Protein AF-A0A951GRG5-F1 (afdb_monomer_lite)

pLDDT: mean 78.28, std 18.38, range [31.78, 98.19]

Structure (mmCIF, N/CA/C/O backbone):
data_AF-A0A951GRG5-F1
#
_entry.id   AF-A0A951GRG5-F1
#
loop_
_atom_site.group_PDB
_atom_site.id
_atom_site.type_symbol
_atom_site.label_atom_id
_atom_site.label_alt_id
_atom_site.label_comp_id
_atom_site.label_asym_id
_atom_site.label_entity_id
_atom_site.label_seq_id
_atom_site.pdbx_PDB_ins_code
_atom_site.Cartn_x
_atom_site.Cartn_y
_atom_site.Cartn_z
_atom_site.occupancy
_atom_site.B_iso_or_equiv
_atom_site.auth_seq_id
_atom_site.auth_comp_id
_atom_site.auth_asym_id
_atom_site.auth_atom_id
_atom_site.pdbx_PDB_model_num
ATOM 1 N N . MET A 1 1 ? 8.066 69.432 -9.994 1.00 46.97 1 MET A N 1
ATOM 2 C CA . MET A 1 1 ? 8.602 68.067 -9.860 1.00 46.97 1 MET A CA 1
ATOM 3 C C . MET A 1 1 ? 7.530 67.224 -9.198 1.00 46.97 1 MET A C 1
ATOM 5 O O . MET A 1 1 ? 7.263 67.476 -8.031 1.00 46.97 1 MET A O 1
ATOM 9 N N . PRO A 1 2 ? 6.828 66.354 -9.936 1.00 40.03 2 PRO A N 1
ATOM 10 C CA . PRO A 1 2 ? 6.007 65.314 -9.337 1.00 40.03 2 PRO A CA 1
ATOM 11 C C . PRO A 1 2 ? 6.845 64.036 -9.187 1.00 40.03 2 PRO A C 1
ATOM 13 O O . PRO A 1 2 ? 7.502 63.620 -10.139 1.00 40.03 2 PRO A O 1
ATOM 16 N N . ASP A 1 3 ? 6.849 63.466 -7.983 1.00 41.22 3 ASP A N 1
ATOM 17 C CA . ASP A 1 3 ? 7.453 62.165 -7.691 1.00 41.22 3 ASP A CA 1
ATOM 18 C C . ASP A 1 3 ? 6.657 61.061 -8.391 1.00 41.22 3 ASP A C 1
ATOM 20 O O . ASP A 1 3 ? 5.493 60.806 -8.078 1.00 41.22 3 ASP A O 1
ATOM 24 N N . ASP A 1 4 ? 7.310 60.422 -9.354 1.00 45.25 4 ASP A N 1
ATOM 25 C CA . ASP A 1 4 ? 6.833 59.254 -10.076 1.00 45.25 4 ASP A CA 1
ATOM 26 C C . ASP A 1 4 ? 7.337 58.014 -9.321 1.00 45.25 4 ASP A C 1
ATOM 28 O O . ASP A 1 4 ? 8.497 57.621 -9.425 1.00 45.25 4 ASP A O 1
ATOM 32 N N . SER A 1 5 ? 6.496 57.445 -8.458 1.00 46.09 5 SER A N 1
ATOM 33 C CA . SER A 1 5 ? 6.792 56.204 -7.730 1.00 46.09 5 SER A CA 1
ATOM 34 C C . SER A 1 5 ? 5.758 55.148 -8.095 1.00 46.09 5 SER A C 1
ATOM 36 O O . SER A 1 5 ? 4.801 54.895 -7.365 1.00 46.09 5 SER A O 1
ATOM 38 N N . SER A 1 6 ? 5.960 54.528 -9.257 1.00 40.94 6 SER A N 1
ATOM 39 C CA . SER A 1 6 ? 5.315 53.258 -9.590 1.00 40.94 6 SER A CA 1
ATOM 40 C C . SER A 1 6 ? 5.901 52.145 -8.708 1.00 40.94 6 SER A C 1
ATOM 42 O O . SER A 1 6 ? 7.127 52.011 -8.649 1.00 40.94 6 SER A O 1
ATOM 44 N N . PRO A 1 7 ? 5.085 51.319 -8.028 1.00 39.34 7 PRO A N 1
ATOM 45 C CA . PRO A 1 7 ? 5.595 50.159 -7.313 1.00 39.34 7 PRO A CA 1
ATOM 46 C C . PRO A 1 7 ? 6.136 49.143 -8.324 1.00 39.34 7 PRO A C 1
ATOM 48 O O . PRO A 1 7 ? 5.401 48.623 -9.165 1.00 39.34 7 PRO A O 1
ATOM 51 N N . ALA A 1 8 ? 7.438 48.865 -8.242 1.00 40.28 8 ALA A N 1
ATOM 52 C CA . ALA A 1 8 ? 8.079 47.801 -8.997 1.00 40.28 8 ALA A CA 1
ATOM 53 C C . ALA A 1 8 ? 7.379 46.471 -8.682 1.00 40.28 8 ALA A C 1
ATOM 55 O O . ALA A 1 8 ? 7.403 45.987 -7.551 1.00 40.28 8 ALA A O 1
ATOM 56 N N . THR A 1 9 ? 6.734 45.885 -9.687 1.00 33.53 9 THR A N 1
ATOM 57 C CA . THR A 1 9 ? 6.241 44.510 -9.612 1.00 33.53 9 THR A CA 1
ATOM 58 C C . THR A 1 9 ? 7.468 43.594 -9.558 1.00 33.53 9 THR A C 1
ATOM 60 O O . THR A 1 9 ? 8.284 43.665 -10.480 1.00 33.53 9 THR A O 1
ATOM 63 N N . PRO A 1 10 ? 7.664 42.755 -8.522 1.00 36.44 10 PRO A N 1
ATOM 64 C CA . PRO A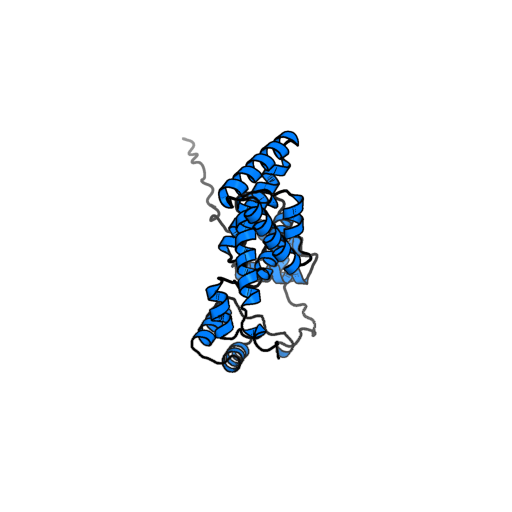 1 10 ? 8.734 41.768 -8.551 1.00 36.44 10 PRO A CA 1
ATOM 65 C C . PRO A 1 10 ? 8.447 40.774 -9.684 1.00 36.44 10 PRO A C 1
ATOM 67 O O . PRO A 1 10 ? 7.560 39.926 -9.594 1.00 36.44 10 PRO A O 1
ATOM 70 N N . SER A 1 11 ? 9.182 40.933 -10.785 1.00 38.44 11 SER A N 1
ATOM 71 C CA . SER A 1 11 ? 9.227 39.985 -11.892 1.00 38.44 11 SER A CA 1
ATOM 72 C C . SER A 1 11 ? 10.008 38.762 -11.428 1.00 38.44 11 SER A C 1
ATOM 74 O O . SER A 1 11 ? 11.214 38.827 -11.202 1.00 38.44 11 SER A O 1
ATOM 76 N N . GLY A 1 12 ? 9.287 37.668 -11.215 1.00 35.56 12 GLY A N 1
ATOM 77 C CA . GLY A 1 12 ? 9.847 36.407 -10.747 1.00 35.56 12 GLY A CA 1
ATOM 78 C C . GLY A 1 12 ? 8.789 35.518 -10.112 1.00 35.56 12 GLY A C 1
ATOM 79 O O . GLY A 1 12 ? 9.014 34.967 -9.040 1.00 35.56 12 GLY A O 1
ATOM 80 N N . ALA A 1 13 ? 7.611 35.412 -10.734 1.00 31.78 13 ALA A N 1
ATOM 81 C CA . ALA A 1 13 ? 6.653 34.385 -10.360 1.00 31.78 13 ALA A CA 1
ATOM 82 C C . ALA A 1 13 ? 7.309 33.023 -10.624 1.00 31.78 13 ALA A C 1
ATOM 84 O O . ALA A 1 13 ? 7.450 32.602 -11.773 1.00 31.78 13 ALA A O 1
ATOM 85 N N . ALA A 1 14 ? 7.758 32.363 -9.555 1.00 36.41 14 ALA A N 1
ATOM 86 C CA . ALA A 1 14 ? 8.116 30.958 -9.597 1.00 36.41 14 ALA A CA 1
ATOM 87 C C . ALA A 1 14 ? 6.934 30.204 -10.213 1.00 36.41 14 ALA A C 1
ATOM 89 O O . ALA A 1 14 ? 5.798 30.333 -9.751 1.00 36.41 14 ALA A O 1
ATOM 90 N N . SER A 1 15 ? 7.188 29.456 -11.286 1.00 36.47 15 SER A N 1
ATOM 91 C CA . SER A 1 15 ? 6.186 28.526 -11.795 1.00 36.47 15 SER A CA 1
ATOM 92 C C . SER A 1 15 ? 5.810 27.576 -10.652 1.00 36.47 15 SER A C 1
ATOM 94 O O . SER A 1 15 ? 6.717 27.036 -10.009 1.00 36.47 15 SER A O 1
ATOM 96 N N . PRO A 1 16 ? 4.514 27.385 -10.355 1.00 32.84 16 PRO A N 1
ATOM 97 C CA . PRO A 1 16 ? 4.103 26.470 -9.305 1.00 32.84 16 PRO A CA 1
ATOM 98 C C . PRO A 1 16 ? 4.599 25.069 -9.677 1.00 32.84 16 PRO A C 1
ATOM 100 O O . PRO A 1 16 ? 4.182 24.516 -10.690 1.00 32.84 16 PRO A O 1
ATOM 103 N N . GLY A 1 17 ? 5.539 24.535 -8.892 1.00 46.16 17 GLY A N 1
ATOM 104 C CA . GLY A 1 17 ? 6.019 23.157 -9.028 1.00 46.16 17 GLY A CA 1
ATOM 105 C C . GLY A 1 17 ? 7.501 22.951 -9.356 1.00 46.16 17 GLY A C 1
ATOM 106 O O . GLY A 1 17 ? 7.917 21.799 -9.403 1.00 46.16 17 GLY A O 1
ATOM 107 N N . ARG A 1 18 ? 8.325 23.994 -9.542 1.00 41.91 18 ARG A N 1
ATOM 108 C CA . ARG A 1 18 ? 9.791 23.819 -9.642 1.00 41.91 18 ARG A CA 1
ATOM 109 C C . ARG A 1 18 ? 10.496 24.251 -8.358 1.00 41.91 18 ARG A C 1
ATOM 111 O O . ARG A 1 18 ? 10.343 25.389 -7.919 1.00 41.91 18 ARG A O 1
ATOM 118 N N . LEU A 1 19 ? 11.282 23.343 -7.772 1.00 49.28 19 LEU A N 1
ATOM 119 C CA . LEU A 1 19 ? 12.223 23.667 -6.695 1.00 49.28 19 LEU A CA 1
ATOM 120 C C . LEU A 1 19 ? 13.176 24.777 -7.169 1.00 49.28 19 LEU A C 1
ATOM 122 O O . LEU A 1 19 ? 13.714 24.704 -8.271 1.00 49.28 19 LEU A O 1
ATOM 126 N N . GLY A 1 20 ? 13.381 25.808 -6.348 1.00 64.06 20 GLY A N 1
ATOM 127 C CA . GLY A 1 20 ? 14.365 26.852 -6.646 1.00 64.06 20 GLY A CA 1
ATOM 128 C C . GLY A 1 20 ? 15.799 26.351 -6.450 1.00 64.06 20 GLY A C 1
ATOM 129 O O . GLY A 1 20 ? 16.034 25.461 -5.631 1.00 64.06 20 GLY A O 1
ATOM 130 N N . ASP A 1 21 ? 16.769 26.968 -7.127 1.00 57.31 21 ASP A N 1
ATOM 131 C CA . ASP A 1 21 ? 18.188 26.563 -7.105 1.00 57.31 21 ASP A CA 1
ATOM 132 C C . ASP A 1 21 ? 18.774 26.463 -5.683 1.00 57.31 21 ASP A C 1
ATOM 134 O O . ASP A 1 21 ? 19.537 25.550 -5.375 1.00 57.31 21 ASP A O 1
ATOM 138 N N . ALA A 1 22 ? 18.354 27.344 -4.767 1.00 57.81 22 ALA A N 1
ATOM 139 C CA . ALA A 1 22 ? 18.758 27.296 -3.358 1.00 57.81 22 ALA A CA 1
ATOM 140 C C . ALA A 1 22 ? 18.223 26.056 -2.613 1.00 57.81 22 ALA A C 1
ATOM 142 O O . ALA A 1 22 ? 18.842 25.580 -1.663 1.00 57.81 22 ALA A O 1
ATOM 143 N N . THR A 1 23 ? 17.075 25.524 -3.040 1.00 58.59 23 THR A N 1
ATOM 144 C CA . THR A 1 23 ? 16.482 24.298 -2.482 1.00 58.59 23 THR A CA 1
ATOM 145 C C . THR A 1 23 ? 17.186 23.064 -3.037 1.00 58.59 23 THR A C 1
ATOM 147 O O . THR A 1 23 ? 17.507 22.161 -2.270 1.00 58.59 23 THR A O 1
ATOM 150 N N . VAL A 1 24 ? 17.515 23.066 -4.334 1.00 53.62 24 VAL A N 1
ATOM 151 C CA . VAL A 1 24 ? 18.336 22.026 -4.979 1.00 53.62 24 VAL A CA 1
ATOM 152 C C . VAL A 1 24 ? 19.729 21.950 -4.339 1.00 53.62 24 VAL A C 1
ATOM 154 O O . VAL A 1 24 ? 20.177 20.864 -3.980 1.00 53.62 24 VAL A O 1
ATOM 157 N N . ALA A 1 25 ? 20.384 23.092 -4.105 1.00 60.03 25 ALA A N 1
ATOM 158 C CA . ALA A 1 25 ? 21.678 23.156 -3.419 1.00 60.03 25 ALA A CA 1
ATOM 159 C C . ALA A 1 25 ? 21.615 22.543 -2.012 1.00 60.03 25 ALA A C 1
ATOM 161 O O . ALA A 1 25 ? 22.409 21.675 -1.657 1.00 60.03 25 ALA A O 1
ATOM 162 N N . ARG A 1 26 ? 20.603 22.929 -1.227 1.00 60.53 26 ARG A N 1
ATOM 163 C CA . ARG A 1 26 ? 20.417 22.420 0.137 1.00 60.53 26 ARG A CA 1
ATOM 164 C C . ARG A 1 26 ? 20.133 20.914 0.167 1.00 60.53 26 ARG A C 1
ATOM 166 O O . ARG A 1 26 ? 20.598 20.219 1.065 1.00 60.53 26 ARG A O 1
ATOM 173 N N . PHE A 1 27 ? 19.399 20.410 -0.824 1.00 59.34 27 PHE A N 1
ATOM 174 C CA . PHE A 1 27 ? 19.107 18.985 -0.984 1.00 59.34 27 PHE A CA 1
ATOM 175 C C . PHE A 1 27 ? 20.372 18.162 -1.276 1.00 59.34 27 PHE A C 1
ATOM 177 O O . PHE A 1 27 ? 20.579 17.089 -0.705 1.00 59.34 27 PHE A O 1
ATOM 184 N N . LEU A 1 28 ? 21.264 18.696 -2.110 1.00 65.38 28 LEU A N 1
ATOM 185 C CA . LEU A 1 28 ? 22.553 18.076 -2.409 1.00 65.38 28 LEU A CA 1
ATOM 186 C C . LEU A 1 28 ? 23.519 18.148 -1.216 1.00 65.38 28 LEU A C 1
ATOM 188 O O . LEU A 1 28 ? 24.197 17.167 -0.922 1.00 65.38 28 LEU A O 1
ATOM 192 N N . ASP A 1 29 ? 23.562 19.258 -0.476 1.00 68.62 29 ASP A N 1
ATOM 193 C CA . ASP A 1 29 ? 24.404 19.366 0.725 1.00 68.62 29 ASP A CA 1
ATOM 194 C C . ASP A 1 29 ? 24.007 18.356 1.816 1.00 68.62 29 ASP A C 1
ATOM 196 O O . ASP A 1 29 ? 24.882 17.745 2.434 1.00 68.62 29 ASP A O 1
ATOM 200 N N . ASN A 1 30 ? 22.708 18.099 2.001 1.00 59.69 30 ASN A N 1
ATOM 201 C CA . ASN A 1 30 ? 22.212 17.140 2.995 1.00 59.69 30 ASN A CA 1
ATOM 202 C C . ASN A 1 30 ? 22.524 15.673 2.647 1.00 59.69 30 ASN A C 1
ATOM 204 O O . ASN A 1 30 ? 22.649 14.840 3.544 1.00 59.69 30 ASN A O 1
ATOM 208 N N . THR A 1 31 ? 22.672 15.342 1.362 1.00 59.25 31 THR A N 1
ATOM 209 C CA . THR A 1 31 ? 22.984 13.975 0.898 1.00 59.25 31 THR A CA 1
ATOM 210 C C . THR A 1 31 ? 24.486 13.722 0.751 1.00 59.25 31 THR A C 1
ATOM 212 O O . THR A 1 31 ? 24.914 12.580 0.584 1.00 59.25 31 THR A O 1
ATOM 215 N N . ARG A 1 32 ? 25.312 14.767 0.884 1.00 63.19 32 ARG A N 1
ATOM 216 C CA . ARG A 1 32 ? 26.766 14.750 0.655 1.00 63.19 32 ARG A CA 1
ATOM 217 C C . ARG A 1 32 ? 27.549 13.800 1.567 1.00 63.19 32 ARG A C 1
ATOM 219 O O . ARG A 1 32 ? 28.639 13.368 1.200 1.00 63.19 32 ARG A O 1
ATOM 226 N N . SER A 1 33 ? 27.010 13.465 2.740 1.00 57.00 33 SER A N 1
ATOM 227 C CA . SER A 1 33 ? 27.615 12.518 3.689 1.00 57.00 33 SER A CA 1
ATOM 228 C C . SER A 1 33 ? 27.563 11.058 3.216 1.00 57.00 33 SER A C 1
ATOM 230 O O . SER A 1 33 ? 28.322 10.236 3.729 1.00 57.00 33 SER A O 1
ATOM 232 N N . ASN A 1 34 ? 26.728 10.736 2.218 1.00 61.09 34 ASN A N 1
ATOM 233 C CA . ASN A 1 34 ? 26.648 9.418 1.589 1.00 61.09 34 ASN A CA 1
ATOM 234 C C . ASN A 1 34 ? 26.919 9.522 0.071 1.00 61.09 34 ASN A C 1
ATOM 236 O O . ASN A 1 34 ? 26.024 9.887 -0.693 1.00 61.09 34 ASN A O 1
ATOM 240 N N . PRO A 1 35 ? 28.129 9.163 -0.398 1.00 52.94 35 PRO A N 1
ATOM 241 C CA . PRO A 1 35 ? 28.536 9.358 -1.792 1.00 52.94 35 PRO A CA 1
ATOM 242 C C . PRO A 1 35 ? 27.696 8.603 -2.833 1.00 52.94 35 PRO A C 1
ATOM 244 O O . PRO A 1 35 ? 27.582 9.073 -3.966 1.00 52.94 35 PRO A O 1
ATOM 247 N N . ALA A 1 36 ? 27.126 7.446 -2.475 1.00 51.03 36 ALA A N 1
ATOM 248 C CA . ALA A 1 36 ? 26.280 6.664 -3.378 1.00 51.03 36 ALA A CA 1
ATOM 249 C C . ALA A 1 36 ? 24.923 7.355 -3.578 1.00 51.03 36 ALA A C 1
ATOM 251 O O . ALA A 1 36 ? 24.538 7.644 -4.710 1.00 51.03 36 ALA A O 1
ATOM 252 N N . SER A 1 37 ? 24.269 7.728 -2.474 1.00 58.28 37 SER A N 1
ATOM 253 C CA . SER A 1 37 ? 22.990 8.445 -2.491 1.00 58.28 37 SER A CA 1
ATOM 254 C C . SER A 1 37 ? 23.115 9.846 -3.092 1.00 58.28 37 SER A C 1
ATOM 256 O O . SER A 1 37 ? 22.246 10.262 -3.846 1.00 58.28 37 SER A O 1
ATOM 258 N N . TYR A 1 38 ? 24.215 10.558 -2.832 1.00 64.75 38 TYR A N 1
ATOM 259 C CA . TYR A 1 38 ? 24.470 11.888 -3.395 1.00 64.75 38 TYR A CA 1
ATOM 260 C C . TYR A 1 38 ? 24.500 11.886 -4.932 1.00 64.75 38 TYR A C 1
ATOM 262 O O . TYR A 1 38 ? 23.913 12.757 -5.573 1.00 64.75 38 TYR A O 1
ATOM 270 N N . ARG A 1 39 ? 25.173 10.899 -5.539 1.00 64.12 39 ARG A N 1
ATOM 271 C CA . ARG A 1 39 ? 25.294 10.800 -7.004 1.00 64.12 39 ARG A CA 1
ATOM 272 C C . ARG A 1 39 ? 23.976 10.432 -7.670 1.00 64.12 39 ARG A C 1
ATOM 274 O O . ARG A 1 39 ? 23.645 11.007 -8.701 1.00 64.12 39 ARG A O 1
ATOM 281 N N . GLU A 1 40 ? 23.242 9.498 -7.080 1.00 60.28 40 GLU A N 1
ATOM 282 C CA . GLU A 1 40 ? 21.938 9.065 -7.581 1.00 60.28 40 GLU A CA 1
ATOM 283 C C . GLU A 1 40 ? 20.913 10.203 -7.511 1.00 60.28 40 GLU A C 1
ATOM 285 O O . GLU A 1 40 ? 20.248 10.516 -8.497 1.00 60.28 40 GLU A O 1
ATOM 290 N N . VAL A 1 41 ? 20.883 10.915 -6.385 1.00 58.69 41 VAL A N 1
ATOM 291 C CA . VAL A 1 41 ? 20.022 12.081 -6.178 1.00 58.69 41 VAL A CA 1
ATOM 292 C C . VAL A 1 41 ? 20.352 13.219 -7.149 1.00 58.69 41 VAL A C 1
ATOM 294 O O . VAL A 1 41 ? 19.448 13.807 -7.743 1.00 58.69 41 VAL A O 1
ATOM 297 N N . ALA A 1 42 ? 21.635 13.518 -7.360 1.00 67.88 42 ALA A N 1
ATOM 298 C CA . ALA A 1 42 ? 22.041 14.538 -8.322 1.00 67.88 42 ALA A CA 1
ATOM 299 C C . ALA A 1 42 ? 21.687 14.165 -9.771 1.00 67.88 42 ALA A C 1
ATOM 301 O O . ALA A 1 42 ? 21.301 15.038 -10.548 1.00 67.88 42 ALA A O 1
ATOM 302 N N . ALA A 1 43 ? 21.794 12.881 -10.131 1.00 63.62 43 ALA A N 1
ATOM 303 C CA . ALA A 1 43 ? 21.432 12.391 -11.457 1.00 63.62 43 ALA A CA 1
ATOM 304 C C . ALA A 1 43 ? 19.921 12.487 -11.713 1.00 63.62 43 ALA A C 1
ATOM 306 O O . ALA A 1 43 ? 19.519 12.915 -12.794 1.00 63.62 43 ALA A O 1
ATOM 307 N N . LEU A 1 44 ? 19.094 12.158 -10.715 1.00 57.41 44 LEU A N 1
ATOM 308 C CA . LEU A 1 44 ? 17.637 12.296 -10.794 1.00 57.41 44 LEU A CA 1
ATOM 309 C C . LEU A 1 44 ? 17.213 13.765 -10.942 1.00 57.41 44 LEU A C 1
ATOM 311 O O . LEU A 1 44 ? 16.447 14.096 -11.842 1.00 57.41 44 LEU A O 1
ATOM 315 N N . LEU A 1 45 ? 17.786 14.669 -10.140 1.00 62.56 45 LEU A N 1
ATOM 316 C CA . LEU A 1 45 ? 17.520 16.108 -10.256 1.00 62.56 45 LEU A CA 1
ATOM 317 C C . LEU A 1 45 ? 17.913 16.667 -11.632 1.00 62.56 45 LEU A C 1
ATOM 319 O O . LEU A 1 45 ? 17.172 17.457 -12.219 1.00 62.56 45 LEU A O 1
ATOM 323 N N . ALA A 1 46 ? 19.064 16.255 -12.167 1.00 67.81 46 ALA A N 1
ATOM 324 C CA . ALA A 1 46 ? 19.496 16.671 -13.497 1.00 67.81 46 ALA A CA 1
ATOM 325 C C . ALA A 1 46 ? 18.579 16.115 -14.603 1.00 67.81 46 ALA A C 1
ATOM 327 O O . ALA A 1 46 ? 18.270 16.835 -15.553 1.00 67.81 46 ALA A O 1
ATOM 328 N N . ALA A 1 47 ? 18.112 14.868 -14.472 1.00 56.41 47 ALA A N 1
ATOM 329 C CA . ALA A 1 47 ? 17.169 14.249 -15.406 1.00 56.41 47 ALA A CA 1
ATOM 330 C C . ALA A 1 47 ? 15.810 14.974 -15.436 1.00 56.41 47 ALA A C 1
ATOM 332 O O . ALA A 1 47 ? 15.233 15.141 -16.510 1.00 56.41 47 ALA A O 1
ATOM 333 N N . ASP A 1 48 ? 15.365 15.505 -14.294 1.00 54.72 48 ASP A N 1
ATOM 334 C CA . ASP A 1 48 ? 14.162 16.347 -14.174 1.00 54.72 48 ASP A CA 1
ATOM 335 C C . ASP A 1 48 ? 14.395 17.819 -14.600 1.00 54.72 48 ASP A C 1
ATOM 337 O O . ASP A 1 48 ? 13.519 18.692 -14.494 1.00 54.72 48 ASP A O 1
ATOM 341 N N . GLY A 1 49 ? 15.588 18.118 -15.124 1.00 63.47 49 GLY A N 1
ATOM 342 C CA . GLY A 1 49 ? 15.950 19.412 -15.692 1.00 63.47 49 GLY A CA 1
ATOM 343 C C . GLY A 1 49 ? 16.226 20.499 -14.653 1.00 63.47 49 GLY A C 1
ATOM 344 O O . GLY A 1 49 ? 16.042 21.683 -14.970 1.00 63.47 49 GLY A O 1
ATOM 345 N N . TYR A 1 50 ? 16.614 20.127 -13.429 1.00 68.19 50 TYR A N 1
ATOM 346 C CA . TYR A 1 50 ? 17.114 21.064 -12.423 1.00 68.19 50 TYR A CA 1
ATOM 347 C C . TYR A 1 50 ? 18.589 21.398 -12.662 1.00 68.19 50 TYR A C 1
ATOM 349 O O . TYR A 1 50 ? 19.404 20.531 -12.980 1.00 68.19 50 TYR A O 1
ATOM 357 N N . THR A 1 51 ? 18.945 22.667 -12.462 1.00 76.12 51 THR A N 1
ATOM 358 C CA . THR A 1 51 ? 20.337 23.116 -12.517 1.00 76.12 51 THR A CA 1
ATOM 359 C C . THR A 1 51 ? 21.057 22.683 -11.244 1.00 76.12 51 THR A C 1
ATOM 361 O O . THR A 1 51 ? 20.714 23.112 -10.144 1.00 76.12 51 THR A O 1
ATOM 364 N N . ILE A 1 52 ? 22.077 21.840 -11.388 1.00 75.69 52 ILE A N 1
ATOM 365 C CA . ILE A 1 52 ? 22.943 21.446 -10.276 1.00 75.69 52 ILE A CA 1
ATOM 366 C C . ILE A 1 52 ? 23.953 22.576 -10.022 1.00 75.69 52 ILE A C 1
ATOM 368 O O . ILE A 1 52 ? 24.696 22.913 -10.948 1.00 75.69 52 ILE A O 1
ATOM 372 N N . PRO A 1 53 ? 24.027 23.155 -8.807 1.00 74.31 53 PRO A N 1
ATOM 373 C CA . PRO A 1 53 ? 24.958 24.245 -8.530 1.00 74.31 53 PRO A CA 1
ATOM 374 C C . PRO A 1 53 ? 26.415 23.823 -8.745 1.00 74.31 53 PRO A C 1
ATOM 376 O O . PRO A 1 53 ? 26.798 22.696 -8.425 1.00 74.31 53 PRO A O 1
ATOM 379 N N . ASP A 1 54 ? 27.256 24.743 -9.214 1.00 71.88 54 ASP A N 1
ATOM 380 C CA . ASP A 1 54 ? 28.656 24.463 -9.573 1.00 71.88 54 ASP A CA 1
ATOM 381 C C . ASP A 1 54 ? 29.470 23.850 -8.418 1.00 71.88 54 ASP A C 1
ATOM 383 O O . ASP A 1 54 ? 30.287 22.949 -8.623 1.00 71.88 54 ASP A O 1
ATOM 387 N N . ALA A 1 55 ? 29.185 24.261 -7.176 1.00 70.62 55 ALA A N 1
ATOM 388 C CA . ALA A 1 55 ? 29.799 23.707 -5.964 1.00 70.62 55 ALA A CA 1
ATOM 389 C C . ALA A 1 55 ? 29.547 22.194 -5.778 1.00 70.62 55 ALA A C 1
ATOM 391 O O . ALA A 1 55 ? 30.319 21.514 -5.097 1.00 70.62 55 ALA A O 1
ATOM 392 N N . HIS A 1 56 ? 28.486 21.669 -6.396 1.00 66.50 56 HIS A N 1
ATOM 393 C CA . HIS A 1 56 ? 28.099 20.260 -6.386 1.00 66.50 56 HIS A CA 1
ATOM 394 C C . HIS A 1 56 ? 28.548 19.504 -7.635 1.00 66.50 56 HIS A C 1
ATOM 396 O O . HIS A 1 56 ? 28.809 18.303 -7.540 1.00 66.50 56 HIS A O 1
ATOM 402 N N . GLN A 1 57 ? 28.709 20.191 -8.772 1.00 65.25 57 GLN A N 1
ATOM 403 C CA . GLN A 1 57 ? 29.242 19.599 -10.003 1.00 65.25 57 GLN A CA 1
ATOM 404 C C . GLN A 1 57 ? 30.666 19.066 -9.803 1.00 65.25 57 GLN A C 1
ATOM 406 O O . GLN A 1 57 ? 30.975 17.963 -10.245 1.00 65.25 57 GLN A O 1
ATOM 411 N N . ALA A 1 58 ? 31.509 19.773 -9.041 1.00 62.25 58 ALA A N 1
ATOM 412 C CA . ALA A 1 58 ? 32.875 19.330 -8.741 1.00 62.25 58 ALA A CA 1
ATOM 413 C C . ALA A 1 58 ? 32.944 17.997 -7.963 1.00 62.25 58 ALA A C 1
ATOM 415 O O . ALA A 1 58 ? 33.911 17.254 -8.105 1.00 62.25 58 ALA A O 1
ATOM 416 N N . ALA A 1 59 ? 31.917 17.672 -7.167 1.00 58.28 59 ALA A N 1
ATOM 417 C CA . ALA A 1 59 ? 31.804 16.392 -6.458 1.00 58.28 59 ALA A CA 1
ATOM 418 C C . ALA A 1 59 ? 31.216 15.261 -7.333 1.00 58.28 59 ALA A C 1
ATOM 420 O O . ALA A 1 59 ? 31.287 14.085 -6.963 1.00 58.28 59 ALA A O 1
ATOM 421 N N . LEU A 1 60 ? 30.633 15.618 -8.482 1.00 56.50 60 LEU A N 1
ATOM 422 C CA . LEU A 1 60 ? 30.092 14.705 -9.494 1.00 56.50 60 LEU A CA 1
ATOM 423 C C . LEU A 1 60 ? 31.087 14.444 -10.632 1.00 56.50 60 LEU A C 1
ATOM 425 O O . LEU A 1 60 ? 30.952 13.441 -11.333 1.00 56.50 60 LEU A O 1
ATOM 429 N N . SER A 1 61 ? 32.100 15.300 -10.789 1.00 55.38 61 SER A N 1
ATOM 430 C CA . SER A 1 61 ? 33.218 15.056 -11.694 1.00 55.38 61 SER A CA 1
ATOM 431 C C . SER A 1 61 ? 33.902 13.725 -11.357 1.00 55.38 61 SER A C 1
ATOM 433 O O . SER A 1 61 ? 34.176 13.448 -10.183 1.00 55.38 61 SER A O 1
ATOM 435 N N . PRO A 1 62 ? 34.202 12.880 -12.359 1.00 44.84 62 PRO A N 1
ATOM 436 C CA . PRO A 1 62 ? 34.986 11.677 -12.129 1.00 44.84 62 PRO A CA 1
ATOM 437 C C . PRO A 1 62 ? 36.361 12.085 -11.591 1.00 44.84 62 PRO A C 1
ATOM 439 O O . PRO A 1 62 ? 37.003 12.987 -12.128 1.00 44.84 62 PRO A O 1
ATOM 442 N N . ALA A 1 63 ? 36.812 11.433 -10.517 1.00 45.06 63 ALA A N 1
ATOM 443 C CA . ALA A 1 63 ? 38.200 11.546 -10.095 1.00 45.06 63 ALA A CA 1
ATOM 444 C C . ALA A 1 63 ? 39.079 11.132 -11.286 1.00 45.06 63 ALA A C 1
ATOM 446 O O . ALA A 1 63 ? 38.919 10.032 -11.812 1.00 45.06 63 ALA A O 1
ATOM 447 N N . THR A 1 64 ? 39.972 12.016 -11.725 1.00 43.00 64 THR A N 1
ATOM 448 C CA . THR A 1 64 ? 40.968 11.790 -12.783 1.00 43.00 64 THR A CA 1
ATOM 449 C C . THR A 1 64 ? 42.054 10.820 -12.302 1.00 43.00 64 THR A C 1
ATOM 451 O O . THR A 1 64 ? 43.222 11.173 -12.166 1.00 43.00 64 THR A O 1
ATOM 454 N N . GLY A 1 65 ? 41.656 9.589 -11.990 1.00 41.69 65 GLY A N 1
ATOM 455 C CA . GLY A 1 65 ? 42.537 8.488 -11.622 1.00 41.69 65 GLY A CA 1
ATOM 456 C C . GLY A 1 65 ? 42.033 7.192 -12.247 1.00 41.69 65 GLY A C 1
ATOM 457 O O . GLY A 1 65 ? 40.840 6.904 -12.178 1.00 41.69 65 GLY A O 1
ATOM 458 N N . ASP A 1 66 ? 42.956 6.448 -12.856 1.00 41.62 66 ASP A N 1
ATOM 459 C CA . ASP A 1 66 ? 42.826 5.258 -13.717 1.00 41.62 66 ASP A CA 1
ATOM 460 C C . ASP A 1 66 ? 42.098 4.028 -13.123 1.00 41.62 66 ASP A C 1
ATOM 462 O O . ASP A 1 66 ? 42.547 2.899 -13.272 1.00 41.62 66 ASP A O 1
ATOM 466 N N . ASN A 1 67 ? 40.952 4.203 -12.468 1.00 43.88 67 ASN A N 1
ATOM 467 C CA . ASN A 1 67 ? 40.111 3.117 -11.953 1.00 43.88 67 ASN A CA 1
ATOM 468 C C . ASN A 1 67 ? 38.619 3.384 -12.212 1.00 43.88 67 ASN A C 1
ATOM 470 O O . ASN A 1 67 ? 37.760 3.082 -11.383 1.00 43.88 67 ASN A O 1
ATOM 474 N N . GLN A 1 68 ? 38.280 3.969 -13.363 1.00 41.66 68 GLN A N 1
ATOM 475 C CA . GLN A 1 68 ? 36.897 3.933 -13.824 1.00 41.66 68 GLN A CA 1
ATOM 476 C C . GLN A 1 68 ? 36.641 2.517 -14.365 1.00 41.66 68 GLN A C 1
ATOM 478 O O . GLN A 1 68 ? 37.304 2.142 -15.333 1.00 41.66 68 GLN A O 1
ATOM 483 N N . PRO A 1 69 ? 35.735 1.714 -13.766 1.00 42.03 69 PRO A N 1
ATOM 484 C CA . PRO A 1 69 ? 35.399 0.410 -14.324 1.00 42.03 69 PRO A CA 1
ATOM 485 C C . PRO A 1 69 ? 34.989 0.615 -15.778 1.00 42.03 69 PRO A C 1
ATOM 487 O O . PRO A 1 69 ? 34.241 1.559 -16.087 1.00 42.03 69 PRO A O 1
ATOM 490 N N . SER A 1 70 ? 35.541 -0.226 -16.654 1.00 49.34 70 SER A N 1
ATOM 491 C CA . SER A 1 70 ? 35.235 -0.215 -18.080 1.00 49.34 70 SER A CA 1
ATOM 492 C C . SER A 1 70 ? 33.720 -0.166 -18.258 1.00 49.34 70 SER A C 1
ATOM 494 O O . SER A 1 70 ? 32.978 -0.734 -17.457 1.00 49.34 70 SER A O 1
ATOM 496 N N . ALA A 1 71 ? 33.226 0.493 -19.307 1.00 49.69 71 ALA A N 1
ATOM 497 C CA . ALA A 1 71 ? 31.797 0.451 -19.627 1.00 49.69 71 ALA A CA 1
ATOM 498 C C . ALA A 1 71 ? 31.276 -1.000 -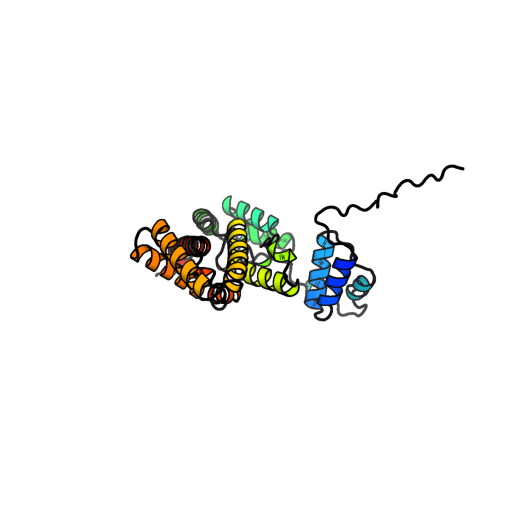19.765 1.00 49.69 71 ALA A C 1
ATOM 500 O O . ALA A 1 71 ? 30.089 -1.230 -19.568 1.00 49.69 71 ALA A O 1
ATOM 501 N N . ALA A 1 72 ? 32.171 -1.965 -20.020 1.00 55.62 72 ALA A N 1
ATOM 502 C CA . ALA A 1 72 ? 31.890 -3.399 -20.038 1.00 55.62 72 ALA A CA 1
ATOM 503 C C . ALA A 1 72 ? 31.679 -4.043 -18.647 1.00 55.62 72 ALA A C 1
ATOM 505 O O . ALA A 1 72 ? 31.060 -5.098 -18.573 1.00 55.62 72 ALA A O 1
ATOM 506 N N . ASP A 1 73 ? 32.152 -3.422 -17.561 1.00 55.19 73 ASP A N 1
ATOM 507 C CA . ASP A 1 73 ? 32.047 -3.944 -16.185 1.00 55.19 73 ASP A CA 1
ATOM 508 C C . ASP A 1 73 ? 30.874 -3.330 -15.402 1.00 55.19 73 ASP A C 1
ATOM 510 O O . ASP A 1 73 ? 30.643 -3.670 -14.238 1.00 55.19 73 ASP A O 1
ATOM 514 N N . ARG A 1 74 ? 30.131 -2.391 -16.004 1.00 58.88 74 ARG A N 1
ATOM 515 C CA . ARG A 1 74 ? 28.951 -1.801 -15.364 1.00 58.88 74 ARG A CA 1
ATOM 516 C C . ARG A 1 74 ? 27.750 -2.726 -15.562 1.00 58.88 74 ARG A C 1
ATOM 518 O O . ARG A 1 74 ? 27.462 -3.080 -16.704 1.00 58.88 74 ARG A O 1
ATOM 525 N N . PRO A 1 75 ? 27.019 -3.092 -14.493 1.00 66.75 75 PRO A N 1
ATOM 526 C CA . PRO A 1 75 ? 25.764 -3.809 -14.657 1.00 66.75 75 PRO A CA 1
ATOM 527 C C . PRO A 1 75 ? 24.817 -2.959 -15.505 1.00 66.75 75 PRO A C 1
ATOM 529 O O . PRO A 1 75 ? 24.690 -1.751 -15.285 1.00 66.75 75 PRO A O 1
ATOM 532 N N . ALA A 1 76 ? 24.186 -3.588 -16.495 1.00 73.88 76 ALA A N 1
ATOM 533 C CA . ALA A 1 76 ? 23.211 -2.917 -17.339 1.00 73.88 76 ALA A CA 1
ATOM 534 C C . ALA A 1 76 ? 22.080 -2.335 -16.470 1.00 73.88 76 ALA A C 1
ATOM 536 O O . ALA A 1 76 ? 21.610 -3.014 -15.547 1.00 73.88 76 ALA A O 1
ATOM 537 N N . PRO A 1 77 ? 21.646 -1.090 -16.733 1.00 75.38 77 PRO A N 1
ATOM 538 C CA . PRO A 1 77 ? 20.602 -0.452 -15.948 1.00 75.38 77 PRO A CA 1
ATOM 539 C C . PRO A 1 77 ? 19.295 -1.259 -16.000 1.00 75.38 77 PRO A C 1
ATOM 541 O O . PRO A 1 77 ? 19.036 -1.952 -16.992 1.00 75.38 77 PRO A O 1
ATOM 544 N N . PRO A 1 78 ? 18.459 -1.173 -14.951 1.00 76.50 78 PRO A N 1
ATOM 545 C CA . PRO A 1 78 ? 17.149 -1.809 -14.952 1.00 76.50 78 PRO A CA 1
ATOM 546 C C . PRO A 1 78 ? 16.264 -1.223 -16.057 1.00 76.50 78 PRO A C 1
ATOM 548 O O . PRO A 1 78 ? 16.388 -0.049 -16.416 1.00 76.50 78 PRO A O 1
ATOM 551 N N . LEU A 1 79 ? 15.358 -2.047 -16.584 1.00 74.69 79 LEU A N 1
ATOM 552 C CA . LEU A 1 79 ? 14.414 -1.650 -17.623 1.00 74.69 79 LEU A CA 1
ATOM 553 C C . LEU A 1 79 ? 13.514 -0.481 -17.160 1.00 74.69 79 LEU A C 1
ATOM 555 O O . LEU A 1 79 ? 12.781 -0.635 -16.180 1.00 74.69 79 LEU A O 1
ATOM 559 N N . PRO A 1 80 ? 13.500 0.663 -17.872 1.00 78.50 80 PRO A N 1
ATOM 560 C CA . PRO A 1 80 ? 12.613 1.781 -17.571 1.00 78.50 80 PRO A CA 1
ATOM 561 C C . PRO A 1 80 ? 11.118 1.405 -17.614 1.00 78.50 80 PRO A C 1
ATOM 563 O O . PRO A 1 80 ? 10.726 0.574 -18.441 1.00 78.50 80 PRO A O 1
ATOM 566 N N . PRO A 1 81 ? 10.243 2.081 -16.839 1.00 76.44 81 PRO A N 1
ATOM 567 C CA . PRO A 1 81 ? 8.813 1.747 -16.741 1.00 76.44 81 PRO A CA 1
ATOM 568 C C . PRO A 1 81 ? 8.069 1.685 -18.083 1.00 76.44 81 PRO A C 1
ATOM 570 O O . PRO A 1 81 ? 7.268 0.784 -18.329 1.00 76.44 81 PRO A O 1
ATOM 573 N N . HIS A 1 82 ? 8.358 2.614 -18.999 1.00 72.25 82 HIS A N 1
ATOM 574 C CA . HIS A 1 82 ? 7.724 2.644 -20.320 1.00 72.25 82 HIS A CA 1
ATOM 575 C C . HIS A 1 82 ? 8.149 1.454 -21.199 1.00 72.25 82 HIS A C 1
ATOM 577 O O . HIS A 1 82 ? 7.315 0.877 -21.897 1.00 72.25 82 HIS A O 1
ATOM 583 N N . LEU A 1 83 ? 9.418 1.032 -21.120 1.00 78.31 83 LEU A N 1
ATOM 584 C CA . LEU A 1 83 ? 9.907 -0.162 -21.815 1.00 78.31 83 LEU A CA 1
ATOM 585 C C . LEU A 1 83 ? 9.388 -1.446 -21.160 1.00 78.31 83 LEU A C 1
ATOM 587 O O . LEU A 1 83 ? 9.093 -2.405 -21.872 1.00 78.31 83 LEU A O 1
ATOM 591 N N . LYS A 1 84 ? 9.186 -1.458 -19.837 1.00 80.81 84 LYS A N 1
ATOM 592 C CA . LYS A 1 84 ? 8.514 -2.549 -19.108 1.00 80.81 84 LYS A CA 1
ATOM 593 C C . LYS A 1 84 ? 7.059 -2.710 -19.565 1.00 80.81 84 LYS A C 1
ATOM 595 O O . LYS A 1 84 ? 6.626 -3.824 -19.850 1.00 80.81 84 LYS A O 1
ATOM 600 N N . ALA A 1 85 ? 6.323 -1.610 -19.732 1.00 76.25 85 ALA A N 1
ATOM 601 C CA . ALA A 1 85 ? 4.962 -1.639 -20.269 1.00 76.25 85 ALA A CA 1
ATOM 602 C C . ALA A 1 85 ? 4.913 -2.162 -21.717 1.00 76.25 85 ALA A C 1
ATOM 604 O O . ALA A 1 85 ? 4.088 -3.021 -22.032 1.00 76.25 85 ALA A O 1
ATOM 605 N N . MET A 1 86 ? 5.823 -1.698 -22.582 1.00 75.00 86 MET A N 1
ATOM 606 C CA . MET A 1 86 ? 5.936 -2.185 -23.963 1.00 75.00 86 MET A CA 1
ATOM 607 C C . MET A 1 86 ? 6.284 -3.678 -24.009 1.00 75.00 86 MET A C 1
ATOM 609 O O . MET A 1 86 ? 5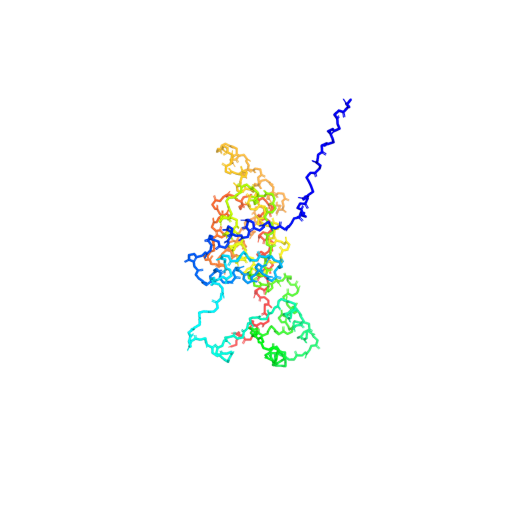.676 -4.446 -24.750 1.00 75.00 86 MET A O 1
ATOM 613 N N . THR A 1 87 ? 7.211 -4.105 -23.157 1.00 80.88 87 THR A N 1
ATOM 614 C CA . THR A 1 87 ? 7.597 -5.506 -22.987 1.00 80.88 87 THR A CA 1
ATOM 615 C C . THR A 1 87 ? 6.395 -6.378 -22.605 1.00 80.88 87 THR A C 1
ATOM 617 O O . THR A 1 87 ? 6.145 -7.400 -23.244 1.00 80.88 87 THR A O 1
ATOM 620 N N . ASN A 1 88 ? 5.583 -5.942 -21.638 1.00 81.69 88 ASN A N 1
ATOM 621 C CA . ASN A 1 88 ? 4.356 -6.644 -21.257 1.00 81.69 88 ASN A CA 1
ATOM 622 C C . ASN A 1 88 ? 3.355 -6.750 -22.422 1.00 81.69 88 ASN A C 1
ATOM 624 O O . ASN A 1 88 ? 2.710 -7.784 -22.586 1.00 81.69 88 ASN A O 1
ATOM 628 N N . GLN A 1 89 ? 3.241 -5.718 -23.265 1.00 74.69 89 GLN A N 1
ATOM 629 C CA . GLN A 1 89 ? 2.384 -5.767 -24.457 1.00 74.69 89 GLN A CA 1
ATOM 630 C C . GLN A 1 89 ? 2.880 -6.776 -25.503 1.00 74.69 89 GLN A C 1
ATOM 632 O O . GLN A 1 89 ? 2.059 -7.462 -26.113 1.00 74.69 89 GLN A O 1
ATOM 637 N N . LEU A 1 90 ? 4.197 -6.905 -25.695 1.00 73.94 90 LEU A N 1
ATOM 638 C CA . LEU A 1 90 ? 4.780 -7.909 -26.596 1.00 73.94 90 LEU A CA 1
ATOM 639 C C . LEU A 1 90 ? 4.518 -9.339 -26.102 1.00 73.94 90 LEU A C 1
ATOM 641 O O . LEU A 1 90 ? 4.183 -10.221 -26.890 1.00 73.94 90 LEU A O 1
ATOM 645 N N . LEU A 1 91 ? 4.606 -9.570 -24.793 1.00 76.56 91 LEU A N 1
ATOM 646 C CA . LEU A 1 91 ? 4.296 -10.873 -24.197 1.00 76.56 91 LEU A CA 1
ATOM 647 C C . LEU A 1 91 ? 2.809 -11.223 -24.364 1.00 76.56 91 LEU A C 1
ATOM 649 O O . LEU A 1 91 ? 2.470 -12.348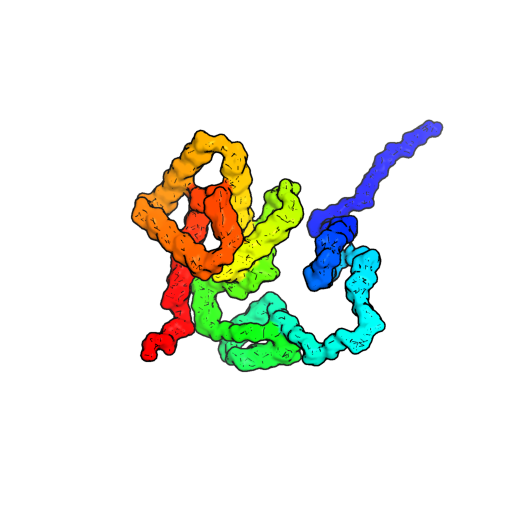 -24.727 1.00 76.56 91 LEU A O 1
ATOM 653 N N . LEU A 1 92 ? 1.918 -10.245 -24.173 1.00 76.75 92 LEU A N 1
ATOM 654 C CA . LEU A 1 92 ? 0.476 -10.413 -24.390 1.00 76.75 92 LEU A CA 1
ATOM 655 C C . LEU A 1 92 ? 0.103 -10.637 -25.864 1.00 76.75 92 LEU A C 1
ATOM 657 O O . LEU A 1 92 ? -0.916 -11.270 -26.135 1.00 76.75 92 LEU A O 1
ATOM 661 N N . SER A 1 93 ? 0.907 -10.153 -26.816 1.00 74.31 93 SER A N 1
ATOM 662 C CA . SER A 1 93 ? 0.696 -10.403 -28.250 1.00 74.31 93 SER A CA 1
ATOM 663 C C . SER A 1 93 ? 1.224 -11.765 -28.721 1.00 74.31 93 SER A C 1
ATOM 665 O O . SER A 1 93 ? 1.056 -12.114 -29.890 1.00 74.31 93 SER A O 1
ATOM 667 N N . GLY A 1 94 ? 1.809 -12.556 -27.813 1.00 78.69 94 GLY A N 1
ATOM 668 C CA . GLY A 1 94 ? 2.279 -13.917 -28.071 1.00 78.69 94 GLY A CA 1
ATOM 669 C C . GLY A 1 94 ? 3.781 -14.040 -28.336 1.00 78.69 94 GLY A C 1
ATOM 670 O O . GLY A 1 94 ? 4.228 -15.119 -28.726 1.00 78.69 94 GLY A O 1
ATOM 671 N N . MET A 1 95 ? 4.570 -12.979 -28.131 1.00 74.50 95 MET A N 1
ATOM 672 C CA . MET A 1 95 ? 6.033 -13.070 -28.190 1.00 74.50 95 MET A CA 1
ATOM 673 C C . MET A 1 95 ? 6.574 -13.888 -27.006 1.00 74.50 95 MET A C 1
ATOM 675 O O . MET A 1 95 ? 6.063 -13.786 -25.889 1.00 74.50 95 MET A O 1
ATOM 679 N N . SER A 1 96 ? 7.609 -14.708 -27.225 1.00 82.75 96 SER A N 1
ATOM 680 C CA . SER A 1 96 ? 8.173 -15.531 -26.147 1.00 82.75 96 SER A CA 1
ATOM 681 C C . SER A 1 96 ? 9.012 -14.707 -25.159 1.00 82.75 96 SER A C 1
ATOM 683 O O . SER A 1 96 ? 9.570 -13.666 -25.515 1.00 82.75 96 SER A O 1
ATOM 685 N N . LYS A 1 97 ? 9.157 -15.208 -23.920 1.00 81.56 97 LYS A N 1
ATOM 686 C CA . LYS A 1 97 ? 10.017 -14.592 -22.892 1.00 81.56 97 LYS A CA 1
ATOM 687 C C . LYS A 1 97 ? 11.452 -14.394 -23.391 1.00 81.56 97 LYS A C 1
ATOM 689 O O . LYS A 1 97 ? 12.015 -13.325 -23.187 1.00 81.56 97 LYS A O 1
ATOM 694 N N . ASP A 1 98 ? 12.004 -15.384 -24.092 1.00 82.06 98 ASP A N 1
ATOM 695 C CA . ASP A 1 98 ? 13.380 -15.345 -24.602 1.00 82.06 98 ASP A CA 1
ATOM 696 C C . ASP A 1 98 ? 13.566 -14.281 -25.689 1.00 82.06 98 ASP A C 1
ATOM 698 O O . ASP A 1 98 ? 14.572 -13.576 -25.700 1.00 82.06 98 ASP A O 1
ATOM 702 N N . GLN A 1 99 ? 12.586 -14.126 -26.586 1.00 77.94 99 GLN A N 1
ATOM 703 C CA . GLN A 1 99 ? 12.623 -13.104 -27.638 1.00 77.94 99 GLN A CA 1
ATOM 704 C C . GLN A 1 99 ? 12.581 -11.694 -27.049 1.00 77.94 99 GLN A C 1
ATOM 706 O O . GLN A 1 99 ? 13.348 -10.821 -27.451 1.00 77.94 99 GLN A O 1
ATOM 711 N N . VAL A 1 100 ? 11.705 -11.490 -26.069 1.00 76.38 100 VAL A N 1
ATOM 712 C CA . VAL A 1 100 ? 11.571 -10.225 -25.351 1.00 76.38 100 VAL A CA 1
ATOM 713 C C . VAL A 1 100 ? 12.831 -9.914 -24.544 1.00 76.38 100 VAL A C 1
ATOM 715 O O . VAL A 1 100 ? 13.360 -8.809 -24.643 1.00 76.38 100 VAL A O 1
ATOM 718 N N . ALA A 1 101 ? 13.353 -10.882 -23.788 1.00 81.56 101 ALA A N 1
ATOM 719 C CA . ALA A 1 101 ? 14.579 -10.710 -23.013 1.00 81.56 101 ALA A CA 1
ATOM 720 C C . ALA A 1 101 ? 15.780 -10.385 -23.916 1.00 81.56 101 ALA A C 1
ATOM 722 O O . ALA A 1 101 ? 16.560 -9.490 -23.593 1.00 81.56 101 ALA A O 1
ATOM 723 N N . ALA A 1 102 ? 15.897 -11.047 -25.072 1.00 79.38 102 ALA A N 1
ATOM 724 C CA . ALA A 1 102 ? 16.933 -10.752 -26.059 1.00 79.38 102 ALA A CA 1
ATOM 725 C C . ALA A 1 102 ? 16.804 -9.333 -26.637 1.00 79.38 102 ALA A C 1
ATOM 727 O O . ALA A 1 102 ? 17.814 -8.645 -26.776 1.00 79.38 102 ALA A O 1
ATOM 728 N N . ALA A 1 103 ? 15.583 -8.874 -26.936 1.00 73.50 103 ALA A N 1
ATOM 729 C CA . ALA A 1 103 ? 15.343 -7.516 -27.423 1.00 73.50 103 ALA A CA 1
ATOM 730 C C . ALA A 1 103 ? 15.711 -6.456 -26.373 1.00 73.50 103 ALA A C 1
ATOM 732 O O . ALA A 1 103 ? 16.386 -5.483 -26.691 1.00 73.50 103 ALA A O 1
ATOM 733 N N . VAL A 1 104 ? 15.339 -6.669 -25.108 1.00 77.81 104 VAL A N 1
ATOM 734 C CA . VAL A 1 104 ? 15.685 -5.746 -24.019 1.00 77.81 104 VAL A CA 1
ATOM 735 C C . VAL A 1 104 ? 17.198 -5.708 -23.761 1.00 77.81 104 VAL A C 1
ATOM 737 O O . VAL A 1 104 ? 17.768 -4.630 -23.580 1.00 77.81 104 VAL A O 1
ATOM 740 N N . ALA A 1 105 ? 17.862 -6.866 -23.799 1.00 80.44 105 ALA A N 1
ATOM 741 C CA . ALA A 1 105 ? 19.313 -6.950 -23.653 1.00 80.44 105 ALA A CA 1
ATOM 742 C C . ALA A 1 105 ? 20.059 -6.270 -24.815 1.00 80.44 105 ALA A C 1
ATOM 744 O O . ALA A 1 105 ? 21.099 -5.651 -24.590 1.00 80.44 105 ALA A O 1
ATOM 745 N N . ALA A 1 106 ? 19.528 -6.343 -26.042 1.00 74.69 106 ALA A N 1
ATOM 746 C CA . ALA A 1 106 ? 20.095 -5.659 -27.207 1.00 74.69 106 ALA A CA 1
ATOM 747 C C . ALA A 1 106 ? 20.073 -4.125 -27.067 1.00 74.69 106 ALA A C 1
ATOM 749 O O . ALA A 1 106 ? 20.974 -3.458 -27.569 1.00 74.69 106 ALA A O 1
ATOM 750 N N . GLU A 1 107 ? 19.103 -3.584 -26.326 1.00 75.62 107 GLU A N 1
ATOM 751 C CA . GLU A 1 107 ? 19.010 -2.159 -25.975 1.00 75.62 107 GLU A CA 1
ATOM 752 C C . GLU A 1 107 ? 19.872 -1.781 -24.751 1.00 75.62 107 GLU A C 1
ATOM 754 O O . GLU A 1 107 ? 19.864 -0.638 -24.298 1.00 75.62 107 GLU A O 1
ATOM 759 N N . GLY A 1 108 ? 20.638 -2.729 -24.201 1.00 80.81 108 GLY A N 1
ATOM 760 C CA . GLY A 1 108 ? 21.561 -2.486 -23.093 1.00 80.81 108 GLY A CA 1
ATOM 761 C C . GLY A 1 108 ? 20.900 -2.423 -21.716 1.00 80.81 108 GLY A C 1
ATOM 762 O O . GLY A 1 108 ? 21.508 -1.893 -20.787 1.00 80.81 108 GLY A O 1
ATOM 763 N N . TYR A 1 109 ? 19.689 -2.962 -21.562 1.00 80.38 109 TYR A N 1
ATOM 764 C CA . TYR A 1 109 ? 18.986 -3.021 -20.279 1.00 80.38 109 TYR A CA 1
ATOM 765 C C . TYR A 1 109 ? 18.977 -4.432 -19.693 1.00 80.38 109 TYR A C 1
ATOM 767 O O . TYR A 1 109 ? 19.033 -5.436 -20.406 1.00 80.38 109 TYR A O 1
ATOM 775 N N . THR A 1 110 ? 18.841 -4.511 -18.372 1.00 77.44 110 THR A N 1
ATOM 776 C CA . THR A 1 110 ? 18.474 -5.753 -17.690 1.00 77.44 110 THR A CA 1
ATOM 777 C C . THR A 1 110 ? 16.969 -5.807 -17.462 1.00 77.44 110 THR A C 1
ATOM 779 O O . THR A 1 110 ? 16.347 -4.840 -17.019 1.00 77.44 110 THR A O 1
ATOM 782 N N . TYR A 1 111 ? 16.376 -6.965 -17.744 1.00 72.19 111 TYR A N 1
ATOM 783 C CA . TYR A 1 111 ? 14.989 -7.252 -17.408 1.00 72.19 111 TYR A CA 1
ATOM 784 C C . TYR A 1 111 ? 14.946 -8.494 -16.534 1.00 72.19 111 TYR A C 1
ATOM 786 O O . TYR A 1 111 ? 15.278 -9.591 -16.985 1.00 72.19 111 TYR A O 1
ATOM 794 N N . ALA A 1 112 ? 14.595 -8.296 -15.261 1.00 67.62 112 ALA A N 1
ATOM 795 C CA . ALA A 1 112 ? 14.310 -9.404 -14.363 1.00 67.62 112 ALA A CA 1
ATOM 796 C C . ALA A 1 112 ? 13.201 -10.255 -14.993 1.00 67.62 112 ALA A C 1
ATOM 798 O O . ALA A 1 112 ? 12.261 -9.702 -15.558 1.00 67.62 112 ALA A O 1
ATOM 799 N N . GLU A 1 113 ? 13.390 -11.575 -14.945 1.00 76.12 113 GLU A N 1
ATOM 800 C CA . GLU A 1 113 ? 12.615 -12.610 -15.634 1.00 76.12 113 GLU A CA 1
ATOM 801 C C . GLU A 1 113 ? 11.202 -12.159 -16.074 1.00 76.12 113 GLU A C 1
ATOM 803 O O . GLU A 1 113 ? 10.347 -11.917 -15.216 1.00 76.12 113 GLU A O 1
ATOM 808 N N . PRO A 1 114 ? 10.933 -12.052 -17.393 1.00 75.06 114 PRO A N 1
ATOM 809 C CA . PRO A 1 114 ? 9.634 -11.625 -17.896 1.00 75.06 114 PRO A CA 1
ATOM 810 C C . PRO A 1 114 ? 8.499 -12.444 -17.288 1.00 75.06 114 PRO A C 1
ATOM 812 O O . PRO A 1 114 ? 8.585 -13.675 -17.232 1.00 75.06 114 PRO A O 1
ATOM 815 N N . LEU A 1 115 ? 7.389 -11.804 -16.926 1.00 80.81 115 LEU A N 1
ATOM 816 C CA . LEU A 1 115 ? 6.157 -12.538 -16.637 1.00 80.81 115 LEU A CA 1
ATOM 817 C C . LEU A 1 115 ? 5.672 -13.252 -17.907 1.00 80.81 115 LEU A C 1
ATOM 819 O O . LEU A 1 115 ? 5.871 -12.788 -19.026 1.00 80.81 115 LEU A O 1
ATOM 823 N N . SER A 1 116 ? 5.067 -14.425 -17.765 1.00 84.00 116 SER A N 1
ATOM 824 C CA . SER A 1 116 ? 4.409 -15.092 -18.894 1.00 84.00 116 SER A CA 1
ATOM 825 C C . SER A 1 116 ? 3.129 -14.351 -19.285 1.00 84.00 116 SER A C 1
ATOM 827 O O . SER A 1 116 ? 2.564 -13.607 -18.484 1.00 84.00 116 SER A O 1
ATOM 829 N N . GLY A 1 117 ? 2.632 -14.584 -20.504 1.00 81.69 117 GLY A N 1
ATOM 830 C CA . GLY A 1 117 ? 1.339 -14.041 -20.934 1.00 81.69 117 GLY A CA 1
ATOM 831 C C . GLY A 1 117 ? 0.199 -14.416 -19.978 1.00 81.69 117 GLY A C 1
ATOM 832 O O . GLY A 1 117 ? -0.586 -13.553 -19.596 1.00 81.69 117 GLY A O 1
ATOM 833 N N . ASP A 1 118 ? 0.166 -15.666 -19.506 1.00 85.00 118 ASP A N 1
ATOM 834 C CA . ASP A 1 118 ? -0.829 -16.135 -18.532 1.00 85.00 118 ASP A CA 1
ATOM 835 C C . ASP A 1 118 ? -0.714 -15.417 -17.179 1.00 85.00 118 ASP A C 1
ATOM 837 O O . ASP A 1 118 ? -1.731 -15.089 -16.568 1.00 85.00 118 ASP A O 1
ATOM 841 N N . GLU A 1 119 ? 0.507 -15.135 -16.714 1.00 87.62 119 GLU A N 1
ATOM 842 C CA . GLU A 1 119 ? 0.745 -14.353 -15.491 1.00 87.62 119 GLU A CA 1
ATOM 843 C C . GLU A 1 119 ? 0.301 -12.896 -15.659 1.00 87.62 119 GLU A C 1
ATOM 845 O O . GLU A 1 119 ? -0.308 -12.333 -14.753 1.00 87.62 119 GLU A O 1
ATOM 850 N N . LEU A 1 120 ? 0.522 -12.293 -16.829 1.00 85.44 120 LEU A N 1
ATOM 851 C CA . LEU A 1 120 ? 0.060 -10.934 -17.120 1.00 85.44 120 LEU A CA 1
ATOM 852 C C . LEU A 1 120 ? -1.471 -10.847 -17.169 1.00 85.44 120 LEU A C 1
ATOM 854 O O . LEU A 1 120 ? -2.053 -9.933 -16.580 1.00 85.44 120 LEU A O 1
ATOM 858 N N . VAL A 1 121 ? -2.136 -11.808 -17.818 1.00 87.62 121 VAL A N 1
ATOM 859 C CA . VAL A 1 121 ? -3.608 -11.896 -17.848 1.00 87.62 121 VAL A CA 1
ATOM 860 C C . VAL A 1 121 ? -4.167 -12.117 -16.442 1.00 87.62 121 VAL A C 1
ATOM 862 O O . VAL A 1 121 ? -5.165 -11.499 -16.061 1.00 87.62 121 VAL A O 1
ATOM 865 N N . HIS A 1 122 ? -3.519 -12.973 -15.652 1.00 90.25 122 HIS A N 1
ATOM 866 C CA . HIS A 1 122 ? -3.906 -13.230 -14.270 1.00 90.25 122 HIS A CA 1
ATOM 867 C C . HIS A 1 122 ? -3.749 -11.977 -13.396 1.00 90.25 122 HIS A C 1
ATOM 869 O O . HIS A 1 122 ? -4.720 -11.572 -12.760 1.00 90.25 122 HIS A O 1
ATOM 875 N N . ASN A 1 123 ? -2.608 -11.285 -13.449 1.00 90.06 123 ASN A N 1
ATOM 876 C CA . ASN A 1 123 ? -2.403 -10.025 -12.727 1.00 90.06 123 ASN A CA 1
ATOM 877 C C . ASN A 1 123 ? -3.434 -8.962 -13.123 1.00 90.06 123 ASN A C 1
ATOM 879 O O . ASN A 1 123 ? -4.005 -8.310 -12.248 1.00 90.06 123 ASN A O 1
ATOM 883 N N . ALA A 1 124 ? -3.734 -8.831 -14.420 1.00 88.81 124 ALA A N 1
ATOM 884 C CA . ALA A 1 124 ? -4.736 -7.889 -14.915 1.00 88.81 124 ALA A CA 1
ATOM 885 C C . ALA A 1 124 ? -6.142 -8.185 -14.368 1.00 88.81 124 ALA A C 1
ATOM 887 O O . ALA A 1 124 ? -6.848 -7.256 -13.974 1.00 88.81 124 ALA A O 1
ATOM 888 N N . LYS A 1 125 ? -6.537 -9.465 -14.273 1.00 91.88 125 LYS A N 1
ATOM 889 C CA . LYS A 1 125 ? -7.830 -9.874 -13.690 1.00 91.88 125 LYS A CA 1
ATOM 890 C C . LYS A 1 125 ? -7.994 -9.387 -12.246 1.00 91.88 125 LYS A C 1
ATOM 892 O O . LYS A 1 125 ? -9.096 -9.015 -11.853 1.00 91.88 125 LYS A O 1
ATOM 897 N N . PHE A 1 126 ? -6.911 -9.402 -11.474 1.00 92.62 126 PHE A N 1
ATOM 898 C CA . PHE A 1 126 ? -6.900 -9.019 -10.061 1.00 92.62 126 PHE A CA 1
ATOM 899 C C . PHE A 1 126 ? -6.411 -7.582 -9.828 1.00 92.62 126 PHE A C 1
ATOM 901 O O . PHE A 1 126 ? -6.246 -7.177 -8.680 1.00 92.62 126 PHE A O 1
ATOM 908 N N . ALA A 1 127 ? -6.175 -6.808 -10.894 1.00 91.56 127 ALA A N 1
ATOM 909 C CA . ALA A 1 127 ? -5.589 -5.468 -10.835 1.00 91.56 127 ALA A CA 1
ATOM 910 C C . ALA A 1 127 ? -4.277 -5.395 -10.020 1.00 91.56 127 ALA A C 1
ATOM 912 O O . ALA A 1 127 ? -3.999 -4.374 -9.391 1.00 91.56 127 ALA A O 1
ATOM 913 N N . ILE A 1 128 ? -3.477 -6.469 -10.021 1.00 92.12 128 ILE A N 1
ATOM 914 C CA . ILE A 1 128 ? -2.185 -6.502 -9.328 1.00 92.12 128 ILE A CA 1
ATOM 915 C C . ILE A 1 128 ? -1.189 -5.635 -10.086 1.00 92.12 128 ILE A C 1
ATOM 917 O O . ILE A 1 128 ? -0.900 -5.866 -11.262 1.00 92.12 128 ILE A O 1
ATOM 921 N N . ASN A 1 129 ? -0.650 -4.645 -9.385 1.00 88.19 129 ASN A N 1
ATOM 922 C CA . ASN A 1 129 ? 0.435 -3.819 -9.873 1.00 88.19 129 ASN A CA 1
ATOM 923 C C . ASN A 1 129 ? 1.773 -4.538 -9.659 1.00 88.19 129 ASN A C 1
ATOM 925 O O . ASN A 1 129 ? 2.035 -5.064 -8.583 1.00 88.19 129 ASN A O 1
ATOM 929 N N . THR A 1 130 ? 2.636 -4.532 -10.671 1.00 86.25 130 THR A N 1
ATOM 930 C CA . THR A 1 130 ? 3.994 -5.103 -10.604 1.00 86.25 130 THR A CA 1
ATOM 931 C C . THR A 1 130 ? 5.061 -4.010 -10.638 1.00 86.25 130 THR A C 1
ATOM 933 O O . THR A 1 130 ? 6.183 -4.243 -11.090 1.00 86.25 130 THR A O 1
ATOM 936 N N . ALA A 1 131 ? 4.677 -2.783 -10.287 1.00 86.38 131 ALA A N 1
ATOM 937 C CA . ALA A 1 131 ? 5.570 -1.645 -10.177 1.00 86.38 131 ALA A CA 1
ATOM 938 C C . ALA A 1 131 ? 6.547 -1.842 -9.011 1.00 86.38 131 ALA A C 1
ATOM 940 O O . ALA A 1 131 ? 6.143 -2.226 -7.912 1.00 86.38 131 ALA A O 1
ATOM 941 N N . GLU A 1 132 ? 7.820 -1.548 -9.250 1.00 86.06 132 GLU A N 1
ATOM 942 C CA . GLU A 1 132 ? 8.839 -1.482 -8.207 1.00 86.06 132 GLU A CA 1
ATOM 943 C C . GLU A 1 132 ? 8.570 -0.306 -7.265 1.00 86.06 132 GLU A C 1
ATOM 945 O O . GLU A 1 132 ? 7.893 0.656 -7.628 1.00 86.06 132 GLU A O 1
ATOM 950 N N . ALA A 1 133 ? 9.142 -0.333 -6.058 1.00 87.56 133 ALA A N 1
ATOM 951 C CA . ALA A 1 133 ? 8.959 0.748 -5.085 1.00 87.56 133 ALA A CA 1
ATOM 952 C C . ALA A 1 133 ? 9.369 2.121 -5.658 1.00 87.56 133 ALA A C 1
ATOM 954 O O . ALA A 1 133 ? 8.675 3.113 -5.459 1.00 87.56 133 ALA A O 1
ATOM 955 N N . SER A 1 134 ? 10.444 2.173 -6.448 1.00 84.12 134 SER A N 1
ATOM 956 C CA . SER A 1 134 ? 10.915 3.398 -7.108 1.00 84.12 134 SER A CA 1
ATOM 957 C C . SER A 1 134 ? 9.948 3.966 -8.153 1.00 84.12 134 SER A C 1
ATOM 959 O O . SER A 1 134 ? 10.095 5.118 -8.546 1.00 84.12 134 SER A O 1
ATOM 961 N N . GLU A 1 135 ? 8.981 3.176 -8.625 1.00 84.69 135 GLU A N 1
ATOM 962 C CA . GLU A 1 135 ? 7.967 3.604 -9.597 1.00 84.69 135 GLU A CA 1
ATOM 963 C C . GLU A 1 135 ? 6.747 4.264 -8.913 1.00 84.69 135 GLU A C 1
ATOM 965 O O . GLU A 1 135 ? 5.870 4.801 -9.592 1.00 84.69 135 GLU A O 1
ATOM 970 N N . TYR A 1 136 ? 6.665 4.243 -7.574 1.00 86.50 136 TYR A N 1
ATOM 971 C CA . TYR A 1 136 ? 5.591 4.909 -6.837 1.00 86.50 136 TYR A CA 1
ATOM 972 C C . TYR A 1 136 ? 5.922 6.376 -6.561 1.00 86.50 136 TYR A C 1
ATOM 974 O O . TYR A 1 136 ? 6.835 6.718 -5.808 1.00 86.50 136 TYR A O 1
ATOM 982 N N . HIS A 1 137 ? 5.073 7.253 -7.088 1.00 85.69 137 HIS A N 1
ATOM 983 C CA . HIS A 1 137 ? 5.066 8.675 -6.766 1.00 85.69 137 HIS A CA 1
ATOM 984 C C . HIS A 1 137 ? 3.899 8.971 -5.823 1.00 85.69 137 HIS A C 1
ATOM 986 O O . HIS A 1 137 ? 2.784 9.276 -6.257 1.00 85.69 137 HIS A O 1
ATOM 992 N N . ILE A 1 138 ? 4.160 8.822 -4.522 1.00 83.62 138 ILE A N 1
ATOM 993 C CA . ILE A 1 138 ? 3.166 9.081 -3.484 1.00 83.62 138 ILE A CA 1
ATOM 994 C C . ILE A 1 138 ? 3.090 10.576 -3.224 1.00 83.62 138 ILE A C 1
ATOM 996 O O . ILE A 1 138 ? 3.983 11.162 -2.615 1.00 83.62 138 ILE A O 1
ATOM 1000 N N . ASP A 1 139 ? 2.001 11.182 -3.687 1.00 82.94 139 ASP A N 1
ATOM 1001 C CA . ASP A 1 139 ? 1.693 12.572 -3.388 1.00 82.94 139 ASP A CA 1
ATOM 1002 C C . ASP A 1 139 ? 1.190 12.688 -1.944 1.00 82.94 139 ASP A C 1
ATOM 1004 O O . ASP A 1 139 ? 0.104 12.224 -1.597 1.00 82.94 139 ASP A O 1
ATOM 1008 N N . LEU A 1 140 ? 2.011 13.294 -1.090 1.00 78.19 140 LEU A N 1
ATOM 1009 C CA . LEU A 1 140 ? 1.674 13.570 0.306 1.00 78.19 140 LEU A CA 1
ATOM 1010 C C . LEU A 1 140 ? 0.899 14.890 0.479 1.00 78.19 140 LEU A C 1
ATOM 1012 O O . LEU A 1 140 ? 0.531 15.245 1.603 1.00 78.19 140 LEU A O 1
ATOM 1016 N N . GLY A 1 141 ? 0.658 15.629 -0.608 1.00 76.06 141 GLY A N 1
ATOM 1017 C CA . GLY A 1 141 ? -0.172 16.826 -0.655 1.00 76.06 141 GLY A CA 1
ATOM 1018 C C . GLY A 1 141 ? 0.164 17.866 0.416 1.00 76.06 141 GLY A C 1
ATOM 1019 O O . GLY A 1 141 ? 1.322 18.137 0.740 1.00 76.06 141 GLY A O 1
ATOM 1020 N N . ALA A 1 142 ? -0.880 18.455 1.006 1.00 74.75 142 ALA A N 1
ATOM 1021 C CA . ALA A 1 142 ? -0.739 19.462 2.058 1.00 74.75 142 ALA A CA 1
ATOM 1022 C C . ALA A 1 142 ? -0.069 18.920 3.335 1.00 74.75 142 ALA A C 1
ATOM 1024 O O . ALA A 1 142 ? 0.505 19.697 4.100 1.00 74.75 142 ALA A O 1
ATOM 1025 N N . SER A 1 143 ? -0.100 17.603 3.569 1.00 68.31 143 SER A N 1
ATOM 1026 C CA . SER A 1 143 ? 0.536 16.992 4.739 1.00 68.31 143 SER A CA 1
ATOM 1027 C C . SER A 1 143 ? 2.061 17.114 4.690 1.00 68.31 143 SER A C 1
ATOM 1029 O O . SER A 1 143 ? 2.677 17.292 5.743 1.00 68.31 143 SER A O 1
ATOM 1031 N N . ALA A 1 144 ? 2.665 17.128 3.495 1.00 70.56 144 ALA A N 1
ATOM 1032 C CA . ALA A 1 144 ? 4.100 17.372 3.330 1.00 70.56 144 ALA A CA 1
ATOM 1033 C C . ALA A 1 144 ? 4.523 18.801 3.704 1.00 70.56 144 ALA A C 1
ATOM 1035 O O . ALA A 1 144 ? 5.648 19.001 4.148 1.00 70.56 144 ALA A O 1
ATOM 1036 N N . LEU A 1 145 ? 3.631 19.794 3.591 1.00 72.25 145 LEU A N 1
ATOM 1037 C CA . LEU A 1 145 ? 3.966 21.206 3.846 1.00 72.25 145 LEU A CA 1
ATOM 1038 C C . LEU A 1 145 ? 4.279 21.509 5.317 1.00 72.25 145 LEU A C 1
ATOM 1040 O O . LEU A 1 145 ? 4.843 22.557 5.624 1.00 72.25 145 LEU A O 1
ATOM 1044 N N . THR A 1 146 ? 3.879 20.624 6.231 1.00 72.38 146 THR A N 1
ATOM 1045 C CA . THR A 1 146 ? 4.014 20.830 7.683 1.00 72.38 146 THR A CA 1
ATOM 1046 C C . THR A 1 146 ? 4.981 19.855 8.351 1.00 72.38 146 THR A C 1
ATOM 1048 O O . THR A 1 146 ? 5.259 19.999 9.541 1.00 72.38 146 THR A O 1
ATOM 1051 N N . ALA A 1 147 ? 5.499 18.876 7.607 1.00 71.12 147 ALA A N 1
ATOM 1052 C CA . ALA A 1 147 ? 6.404 17.853 8.115 1.00 71.12 147 ALA A CA 1
ATOM 1053 C C . ALA A 1 147 ? 7.873 18.185 7.776 1.00 71.12 147 ALA A C 1
ATOM 1055 O O . ALA A 1 147 ? 8.137 18.776 6.728 1.00 71.12 147 ALA A O 1
ATOM 1056 N N . PRO A 1 148 ? 8.845 17.796 8.625 1.00 72.88 148 PRO A N 1
ATOM 1057 C CA . PRO A 1 148 ? 10.258 17.810 8.252 1.00 72.88 148 PRO A CA 1
ATOM 1058 C C . PRO A 1 148 ? 10.497 16.977 6.988 1.00 72.88 148 PRO A C 1
ATOM 1060 O O . PRO A 1 148 ? 9.914 15.901 6.832 1.00 72.88 148 PRO A O 1
ATOM 1063 N N . ILE A 1 149 ? 11.367 17.462 6.100 1.00 69.00 149 ILE A N 1
ATOM 1064 C CA . ILE A 1 149 ? 11.588 16.852 4.783 1.00 69.00 149 ILE A CA 1
ATOM 1065 C C . ILE A 1 149 ? 12.148 15.429 4.889 1.00 69.00 149 ILE A C 1
ATOM 1067 O O . ILE A 1 149 ? 11.763 14.557 4.114 1.00 69.00 149 ILE A O 1
ATOM 1071 N N . GLU A 1 150 ? 12.989 15.165 5.889 1.00 70.81 150 GLU A N 1
ATOM 1072 C CA . GLU A 1 150 ? 13.542 13.837 6.151 1.00 70.81 150 GLU A CA 1
ATOM 1073 C C . GLU A 1 150 ? 12.428 12.835 6.482 1.00 70.81 150 GLU A C 1
ATOM 1075 O O . GLU A 1 150 ? 12.408 11.731 5.943 1.00 70.81 150 GLU A O 1
ATOM 1080 N N . GLY A 1 151 ? 11.443 13.255 7.284 1.00 76.00 151 GLY A N 1
ATOM 1081 C CA . GLY A 1 151 ? 10.280 12.430 7.610 1.00 76.00 151 GLY A CA 1
ATOM 1082 C C . GLY A 1 151 ? 9.365 12.192 6.407 1.00 76.00 151 GLY A C 1
ATOM 1083 O O . GLY A 1 151 ? 8.785 11.119 6.279 1.00 76.00 151 GLY A O 1
ATOM 1084 N N . VAL A 1 152 ? 9.257 13.161 5.493 1.00 77.31 152 VAL A N 1
ATOM 1085 C CA . VAL A 1 152 ? 8.499 13.012 4.238 1.00 77.31 152 VAL A CA 1
ATOM 1086 C C . VAL A 1 152 ? 9.129 11.957 3.328 1.00 77.31 152 VAL A C 1
ATOM 1088 O O . VAL A 1 152 ? 8.419 11.080 2.833 1.00 77.31 152 VAL A O 1
ATOM 1091 N N . ILE A 1 153 ? 10.450 12.010 3.141 1.00 79.94 153 ILE A N 1
ATOM 1092 C CA . ILE A 1 153 ? 11.184 11.051 2.304 1.00 79.94 153 ILE A CA 1
ATOM 1093 C C . ILE A 1 153 ? 11.081 9.643 2.890 1.00 79.94 153 ILE A C 1
ATOM 1095 O O . ILE A 1 153 ? 10.784 8.699 2.159 1.00 79.94 153 ILE A O 1
ATOM 1099 N N . GLU A 1 154 ? 11.283 9.506 4.201 1.00 84.94 154 GLU A N 1
ATOM 1100 C CA . GLU A 1 154 ? 11.183 8.214 4.879 1.00 84.94 154 GLU A CA 1
ATOM 1101 C C . GLU A 1 154 ? 9.785 7.612 4.707 1.00 84.94 154 GLU A C 1
ATOM 1103 O O . GLU A 1 154 ? 9.662 6.467 4.270 1.00 84.94 154 GLU A O 1
ATOM 1108 N N . VAL A 1 155 ? 8.727 8.395 4.958 1.00 85.94 155 VAL A N 1
ATOM 1109 C CA . VAL A 1 155 ? 7.336 7.951 4.779 1.00 85.94 155 VAL A CA 1
ATOM 1110 C C . VAL A 1 155 ? 7.072 7.517 3.340 1.00 85.94 155 VAL A C 1
ATOM 1112 O O . VAL A 1 155 ? 6.475 6.461 3.131 1.00 85.94 155 VAL A O 1
ATOM 1115 N N . GLN A 1 156 ? 7.538 8.284 2.352 1.00 88.00 156 GLN A N 1
ATOM 1116 C CA . GLN A 1 156 ? 7.386 7.922 0.944 1.00 88.00 156 GLN A CA 1
ATOM 1117 C C . GLN A 1 156 ? 8.085 6.595 0.628 1.00 88.00 156 GLN A C 1
ATOM 1119 O O . GLN A 1 156 ? 7.477 5.733 -0.002 1.00 88.00 156 GLN A O 1
ATOM 1124 N N . GLN A 1 157 ? 9.325 6.402 1.084 1.00 90.94 157 GLN A N 1
ATOM 1125 C CA . GLN A 1 157 ? 10.092 5.181 0.824 1.00 90.94 157 GLN A CA 1
ATOM 1126 C C . GLN A 1 157 ? 9.437 3.947 1.450 1.00 90.94 157 GLN A C 1
ATOM 1128 O O . GLN A 1 157 ? 9.242 2.943 0.764 1.00 90.94 157 GLN A O 1
ATOM 1133 N N . VAL A 1 158 ? 9.045 4.013 2.727 1.00 93.56 158 VAL A N 1
ATOM 1134 C CA . VAL A 1 158 ? 8.448 2.854 3.418 1.00 93.56 158 VAL A CA 1
ATOM 1135 C C . VAL A 1 158 ? 7.046 2.532 2.898 1.00 93.56 158 VAL A C 1
ATOM 1137 O O . VAL A 1 158 ? 6.658 1.362 2.853 1.00 93.56 158 VAL A O 1
ATOM 1140 N N . ALA A 1 159 ? 6.292 3.550 2.475 1.00 93.81 159 ALA A N 1
ATOM 1141 C CA . ALA A 1 159 ? 4.979 3.375 1.871 1.00 93.81 159 ALA A CA 1
ATOM 1142 C C . ALA A 1 159 ? 5.063 2.825 0.440 1.00 93.81 159 ALA A C 1
ATOM 1144 O O . ALA A 1 159 ? 4.261 1.967 0.072 1.00 93.81 159 ALA A O 1
ATOM 1145 N N . ALA A 1 160 ? 6.039 3.274 -0.350 1.00 93.69 160 ALA A N 1
ATOM 1146 C CA . ALA A 1 160 ? 6.305 2.748 -1.683 1.00 93.69 160 ALA A CA 1
ATOM 1147 C C . ALA A 1 160 ? 6.787 1.290 -1.633 1.00 93.69 160 ALA A C 1
ATOM 1149 O O . ALA A 1 160 ? 6.309 0.463 -2.411 1.00 93.69 160 ALA A O 1
ATOM 1150 N N . ASP A 1 161 ? 7.664 0.952 -0.680 1.00 94.56 161 ASP A N 1
ATOM 1151 C CA . ASP A 1 161 ? 8.074 -0.432 -0.405 1.00 94.56 161 ASP A CA 1
ATOM 1152 C C . ASP A 1 161 ? 6.865 -1.308 -0.055 1.00 94.56 161 ASP A C 1
ATOM 1154 O O . ASP A 1 161 ? 6.680 -2.378 -0.635 1.00 94.56 161 ASP A O 1
ATOM 1158 N N . PHE A 1 162 ? 5.993 -0.830 0.840 1.00 96.25 162 PHE A N 1
ATOM 1159 C CA . PHE A 1 162 ? 4.752 -1.528 1.167 1.00 96.25 162 PHE A CA 1
ATOM 1160 C C . PHE A 1 162 ? 3.879 -1.730 -0.079 1.00 96.25 162 PHE A C 1
ATOM 1162 O O . PHE A 1 162 ? 3.493 -2.860 -0.375 1.00 96.25 162 PHE A O 1
ATOM 1169 N N . ALA A 1 163 ? 3.589 -0.657 -0.820 1.00 95.94 163 ALA A N 1
ATOM 1170 C CA . ALA A 1 163 ? 2.700 -0.686 -1.977 1.00 95.94 163 ALA A CA 1
ATOM 1171 C C . ALA A 1 163 ? 3.206 -1.621 -3.082 1.00 95.94 163 ALA A C 1
ATOM 1173 O O . ALA A 1 163 ? 2.417 -2.400 -3.616 1.00 95.94 163 ALA A O 1
ATOM 1174 N N . SER A 1 164 ? 4.512 -1.598 -3.363 1.00 94.12 164 SER A N 1
ATOM 1175 C CA . SER A 1 164 ? 5.171 -2.542 -4.269 1.00 94.12 164 SER A CA 1
ATOM 1176 C C . SER A 1 164 ? 4.989 -3.989 -3.803 1.00 94.12 164 SER A C 1
ATOM 1178 O O . SER A 1 164 ? 4.454 -4.810 -4.549 1.00 94.12 164 SER A O 1
ATOM 1180 N N . LYS A 1 165 ? 5.322 -4.297 -2.541 1.00 94.62 165 LYS A N 1
ATOM 1181 C CA . LYS A 1 165 ? 5.237 -5.665 -1.995 1.00 94.62 165 LYS A CA 1
ATOM 1182 C C . LYS A 1 165 ? 3.832 -6.255 -2.039 1.00 94.62 165 LYS A C 1
ATOM 1184 O O . LYS A 1 165 ? 3.685 -7.458 -2.245 1.00 94.62 165 LYS A O 1
ATOM 1189 N N . VAL A 1 166 ? 2.804 -5.432 -1.834 1.00 95.38 166 VAL A N 1
ATOM 1190 C CA . VAL A 1 166 ? 1.405 -5.884 -1.885 1.00 95.38 166 VAL A CA 1
ATOM 1191 C C . VAL A 1 166 ? 0.748 -5.688 -3.251 1.00 95.38 166 VAL A C 1
ATOM 1193 O O . VAL A 1 166 ? -0.441 -5.973 -3.386 1.00 95.38 166 VAL A O 1
ATOM 1196 N N . GLY A 1 167 ? 1.485 -5.184 -4.244 1.00 94.62 167 GLY A N 1
ATOM 1197 C CA . GLY A 1 167 ? 1.005 -4.946 -5.603 1.00 94.62 167 GLY A CA 1
ATOM 1198 C C . GLY A 1 167 ? -0.121 -3.916 -5.719 1.00 94.62 167 GLY A C 1
ATOM 1199 O O . GLY A 1 167 ? -0.985 -4.054 -6.586 1.00 94.62 167 GLY A O 1
ATOM 1200 N N . LEU A 1 168 ? -0.156 -2.903 -4.849 1.00 95.38 168 LEU A N 1
ATOM 1201 C CA . LEU A 1 168 ? -1.217 -1.892 -4.839 1.00 95.38 168 LEU A CA 1
ATOM 1202 C C . LEU A 1 168 ? -1.189 -1.015 -6.106 1.00 95.38 168 LEU A C 1
ATOM 1204 O O . LEU A 1 168 ? -0.142 -0.497 -6.487 1.00 95.38 168 LEU A O 1
ATOM 1208 N N . PRO A 1 169 ? -2.331 -0.721 -6.745 1.00 92.88 169 PRO A N 1
ATOM 1209 C CA . PRO A 1 169 ? -2.373 0.304 -7.783 1.00 92.88 169 PRO A CA 1
ATOM 1210 C C . PRO A 1 169 ? -1.941 1.668 -7.230 1.00 92.88 169 PRO A C 1
ATOM 1212 O O . PRO A 1 169 ? -2.390 2.063 -6.153 1.00 92.88 169 PRO A O 1
ATOM 1215 N N . ALA A 1 170 ? -1.128 2.425 -7.975 1.00 89.94 170 ALA A N 1
ATOM 1216 C CA . ALA A 1 170 ? -0.591 3.710 -7.511 1.00 89.94 170 ALA A CA 1
ATOM 1217 C C . ALA A 1 170 ? -1.664 4.700 -6.991 1.00 89.94 170 ALA A C 1
ATOM 1219 O O . ALA A 1 170 ? -1.472 5.246 -5.905 1.00 89.94 170 ALA A O 1
ATOM 1220 N N . PRO A 1 171 ? -2.835 4.884 -7.643 1.00 90.44 171 PRO A N 1
ATOM 1221 C CA . PRO A 1 171 ? -3.888 5.745 -7.093 1.00 90.44 171 PRO A CA 1
ATOM 1222 C C . PRO A 1 171 ? -4.424 5.268 -5.735 1.00 90.44 171 PRO A C 1
ATOM 1224 O O . PRO A 1 171 ? -4.747 6.083 -4.872 1.00 90.44 171 PRO A O 1
ATOM 1227 N N . MET A 1 172 ? -4.503 3.947 -5.531 1.00 94.19 172 MET A N 1
ATOM 1228 C CA . MET A 1 172 ? -4.941 3.357 -4.266 1.00 94.19 172 MET A CA 1
ATOM 1229 C C . MET A 1 172 ? -3.870 3.520 -3.185 1.00 94.19 172 MET A C 1
ATOM 1231 O O . MET A 1 172 ? -4.207 3.883 -2.062 1.00 94.19 172 MET A O 1
ATOM 1235 N N . ALA A 1 173 ? -2.596 3.306 -3.529 1.00 93.50 173 ALA A N 1
ATOM 1236 C CA . ALA A 1 173 ? -1.472 3.552 -2.630 1.00 93.50 173 ALA A CA 1
ATOM 1237 C C . ALA A 1 173 ? -1.447 5.018 -2.166 1.00 93.50 173 ALA A C 1
ATOM 1239 O O . ALA A 1 173 ? -1.387 5.270 -0.965 1.00 93.50 173 ALA A O 1
ATOM 1240 N N . ASN A 1 174 ? -1.604 5.974 -3.087 1.00 90.75 174 ASN A N 1
ATOM 1241 C CA . ASN A 1 174 ? -1.628 7.404 -2.763 1.00 90.75 174 ASN A CA 1
ATOM 1242 C C . ASN A 1 174 ? -2.776 7.750 -1.811 1.00 90.75 174 ASN A C 1
ATOM 1244 O O . ASN A 1 174 ? -2.544 8.333 -0.752 1.00 90.75 174 ASN A O 1
ATOM 1248 N N . GLY A 1 175 ? -4.001 7.322 -2.138 1.00 91.50 175 GLY A N 1
ATOM 1249 C CA . GLY A 1 175 ? -5.164 7.561 -1.281 1.00 91.50 175 GLY A CA 1
ATOM 1250 C C . GLY A 1 175 ? -5.027 6.920 0.104 1.00 91.50 175 GLY A C 1
ATOM 1251 O O . GLY A 1 175 ? -5.371 7.543 1.109 1.00 91.50 175 GLY A O 1
ATOM 1252 N N . LEU A 1 176 ? -4.482 5.701 0.176 1.00 94.62 176 LEU A N 1
ATOM 1253 C CA . LEU A 1 176 ? -4.247 4.998 1.437 1.00 94.62 176 LEU A CA 1
ATOM 1254 C C . LEU A 1 176 ? -3.223 5.735 2.307 1.00 94.62 176 LEU A C 1
ATOM 1256 O O . LEU A 1 176 ? -3.484 5.976 3.484 1.00 94.62 176 LEU A O 1
ATOM 1260 N N . VAL A 1 177 ? -2.076 6.107 1.741 1.00 92.06 177 VAL A N 1
ATOM 1261 C CA . VAL A 1 177 ? -0.978 6.739 2.486 1.00 92.06 177 VAL A CA 1
ATOM 1262 C C . VAL A 1 177 ? -1.379 8.118 2.986 1.00 92.06 177 VAL A C 1
ATOM 1264 O O . VAL A 1 177 ? -1.200 8.409 4.171 1.00 92.06 177 VAL A O 1
ATOM 1267 N N . GLN A 1 178 ? -2.002 8.929 2.130 1.00 89.75 178 GLN A N 1
ATOM 1268 C CA . GLN A 1 178 ? -2.541 10.224 2.531 1.00 89.75 178 GLN A CA 1
ATOM 1269 C C . GLN A 1 178 ? -3.519 10.062 3.704 1.00 89.75 178 GLN A C 1
ATOM 1271 O O . GLN A 1 178 ? -3.380 10.724 4.735 1.00 89.75 178 GLN A O 1
ATOM 1276 N N . LYS A 1 179 ? -4.457 9.115 3.600 1.00 92.56 179 LYS A N 1
ATOM 1277 C CA . LYS A 1 179 ? -5.453 8.876 4.645 1.00 92.56 179 LYS A CA 1
ATOM 1278 C C . LYS A 1 179 ? -4.836 8.383 5.960 1.00 92.56 179 LYS A C 1
ATOM 1280 O O . LYS A 1 179 ? -5.295 8.782 7.035 1.00 92.56 179 LYS A O 1
ATOM 1285 N N . VAL A 1 180 ? -3.802 7.542 5.900 1.00 92.62 180 VAL A N 1
ATOM 1286 C CA . VAL A 1 180 ? -3.045 7.082 7.078 1.00 92.62 180 VAL A CA 1
ATOM 1287 C C . VAL A 1 180 ? -2.386 8.263 7.793 1.00 92.62 180 VAL A C 1
ATOM 1289 O O . VAL A 1 180 ? -2.486 8.361 9.019 1.00 92.62 180 VAL A O 1
ATOM 1292 N N . ILE A 1 181 ? -1.765 9.180 7.047 1.00 88.75 181 ILE A N 1
ATOM 1293 C CA . ILE A 1 181 ? -1.105 10.370 7.604 1.00 88.75 181 ILE A CA 1
ATOM 1294 C C . ILE A 1 181 ? -2.130 11.317 8.226 1.00 88.75 181 ILE A C 1
ATOM 1296 O O . ILE A 1 181 ? -1.978 11.701 9.387 1.00 88.75 181 ILE A O 1
ATOM 1300 N N . GLU A 1 182 ? -3.194 11.654 7.494 1.00 88.81 182 GLU A N 1
ATOM 1301 C CA . GLU A 1 182 ? -4.277 12.515 7.983 1.00 88.81 182 GLU A CA 1
ATOM 1302 C C . GLU A 1 182 ? -4.889 11.967 9.277 1.00 88.81 182 GLU A C 1
ATOM 1304 O O . GLU A 1 182 ? -5.088 12.703 10.247 1.00 88.81 182 GLU A O 1
ATOM 1309 N N . THR A 1 183 ? -5.139 10.655 9.321 1.00 91.38 183 THR A N 1
ATOM 1310 C CA . THR A 1 183 ? -5.712 9.998 10.500 1.00 91.38 183 THR A CA 1
ATOM 1311 C C . THR A 1 183 ? -4.741 10.019 11.674 1.00 91.38 183 THR A C 1
ATOM 1313 O O . THR A 1 183 ? -5.135 10.404 12.773 1.00 91.38 183 THR A O 1
ATOM 1316 N N . GLY A 1 184 ? -3.468 9.673 11.460 1.00 90.44 184 GLY A N 1
ATOM 1317 C CA . GLY A 1 184 ? -2.457 9.713 12.518 1.00 90.44 184 GLY A CA 1
ATOM 1318 C C . GLY A 1 184 ? -2.269 11.123 13.096 1.00 90.44 184 GLY A C 1
ATOM 1319 O O . GLY A 1 184 ? -2.193 11.304 14.315 1.00 90.44 184 GLY A O 1
ATOM 1320 N N . GLN A 1 185 ? -2.280 12.151 12.242 1.00 88.25 185 GLN A N 1
ATOM 1321 C CA . GLN A 1 185 ? -2.224 13.549 12.675 1.00 88.25 185 GLN A CA 1
ATOM 1322 C C . GLN A 1 185 ? -3.477 13.965 13.454 1.00 88.25 185 GLN A C 1
ATOM 1324 O O . GLN A 1 185 ? -3.359 14.651 14.469 1.00 88.25 185 GLN A O 1
ATOM 1329 N N . ALA A 1 186 ? -4.667 13.541 13.025 1.00 90.62 186 ALA A N 1
ATOM 1330 C CA . ALA A 1 186 ? -5.905 13.833 13.740 1.00 90.62 186 ALA A CA 1
ATOM 1331 C C . ALA A 1 186 ? -5.930 13.153 15.119 1.00 90.62 186 ALA A C 1
ATOM 1333 O O . ALA A 1 186 ? -6.161 13.821 16.126 1.00 90.62 186 ALA A O 1
ATOM 1334 N N . VAL A 1 187 ? -5.629 11.853 15.178 1.00 91.94 187 VAL A N 1
ATOM 1335 C CA . VAL A 1 187 ? -5.648 11.047 16.412 1.00 91.94 187 VAL A CA 1
ATOM 1336 C C . VAL A 1 187 ? -4.598 11.520 17.420 1.00 91.94 187 VAL A C 1
ATOM 1338 O O . VAL A 1 187 ? -4.873 11.549 18.619 1.00 91.94 187 VAL A O 1
ATOM 1341 N N . SER A 1 188 ? -3.415 11.948 16.968 1.00 91.50 188 SER A N 1
ATOM 1342 C CA . SER A 1 188 ? -2.365 12.450 17.873 1.00 91.50 188 SER A CA 1
ATOM 1343 C C . SER A 1 188 ? -2.733 13.759 18.585 1.00 91.50 188 SER A C 1
ATOM 1345 O O . SER A 1 188 ? -2.180 14.048 19.644 1.00 91.50 188 SER A O 1
ATOM 1347 N N . ARG A 1 189 ? -3.688 14.530 18.045 1.00 93.19 189 ARG A N 1
ATOM 1348 C CA . ARG A 1 189 ? -4.192 15.782 18.640 1.00 93.19 189 ARG A CA 1
ATOM 1349 C C . ARG A 1 189 ? -5.432 15.584 19.518 1.00 93.19 189 ARG A C 1
ATOM 1351 O O . ARG A 1 189 ? -5.887 16.544 20.134 1.00 93.19 189 ARG A O 1
ATOM 1358 N N . MET A 1 190 ? -5.995 14.377 19.562 1.00 95.06 190 MET A N 1
ATOM 1359 C CA . MET A 1 190 ? -7.184 14.062 20.358 1.00 95.06 190 MET A CA 1
ATOM 1360 C C . MET A 1 190 ? -6.827 13.807 21.825 1.00 95.06 190 MET A C 1
ATOM 1362 O O . MET A 1 190 ? -5.802 13.190 22.131 1.00 95.06 190 MET A O 1
ATOM 1366 N N . SER A 1 191 ? -7.718 14.211 22.734 1.00 97.06 191 SER A N 1
ATOM 1367 C CA . SER A 1 191 ? -7.679 13.733 24.118 1.00 97.06 191 SER A CA 1
ATOM 1368 C C . SER A 1 191 ? -7.990 12.230 24.179 1.00 97.06 191 SER A C 1
ATOM 1370 O O . SER A 1 191 ? -8.569 11.669 23.249 1.00 97.06 191 SER A O 1
ATOM 1372 N N . ASP A 1 192 ? -7.656 11.549 25.275 1.00 96.50 192 ASP A N 1
ATOM 1373 C CA . ASP A 1 192 ? -7.954 10.112 25.401 1.00 96.50 192 ASP A CA 1
ATOM 1374 C C . ASP A 1 192 ? -9.466 9.816 25.426 1.00 96.50 192 ASP A C 1
ATOM 1376 O O . ASP A 1 192 ? -9.919 8.785 24.915 1.00 96.50 192 ASP A O 1
ATOM 1380 N N . ALA A 1 193 ? -10.263 10.757 25.944 1.00 97.25 193 ALA A N 1
ATOM 1381 C CA . ALA A 1 193 ? -11.719 10.697 25.864 1.00 97.25 193 ALA A CA 1
ATOM 1382 C C . ALA A 1 193 ? -12.199 10.784 24.404 1.00 97.25 193 ALA A C 1
ATOM 1384 O O . ALA A 1 193 ? -12.996 9.951 23.966 1.00 97.25 193 ALA A O 1
ATOM 1385 N N . ASP A 1 194 ? -11.654 11.722 23.623 1.00 97.31 194 ASP A N 1
ATOM 1386 C CA . ASP A 1 194 ? -12.004 11.880 22.206 1.00 97.31 194 ASP A CA 1
ATOM 1387 C C . ASP A 1 194 ? -11.564 10.678 21.368 1.00 97.31 194 ASP A C 1
ATOM 1389 O O . ASP A 1 194 ? -12.325 10.223 20.515 1.00 97.31 194 ASP A O 1
ATOM 1393 N N . LYS A 1 195 ? -10.385 10.097 21.642 1.00 94.81 195 LYS A N 1
ATOM 1394 C CA . LYS A 1 195 ? -9.928 8.859 20.983 1.00 94.81 195 LYS A CA 1
ATOM 1395 C C . LYS A 1 195 ? -10.906 7.710 21.212 1.00 94.81 195 LYS A C 1
ATOM 1397 O O . LYS A 1 195 ? -11.193 6.956 20.284 1.00 94.81 195 LYS A O 1
ATOM 1402 N N . THR A 1 196 ? -11.446 7.593 22.426 1.00 95.50 196 THR A N 1
ATOM 1403 C CA . THR A 1 196 ? -12.436 6.561 22.767 1.00 95.50 196 THR A CA 1
ATOM 1404 C C . THR A 1 196 ? -13.733 6.758 21.978 1.00 95.50 196 THR A C 1
ATOM 1406 O O . THR A 1 196 ? -14.232 5.811 21.366 1.00 95.50 196 THR A O 1
ATOM 1409 N N . ILE A 1 197 ? -14.252 7.989 21.933 1.00 97.06 197 ILE A N 1
ATOM 1410 C CA . ILE A 1 197 ? -15.461 8.335 21.164 1.00 97.06 197 ILE A CA 1
ATOM 1411 C C . ILE A 1 197 ? -15.233 8.095 19.665 1.00 97.06 197 ILE A C 1
ATOM 1413 O O . ILE A 1 197 ? -16.078 7.512 18.979 1.00 97.06 197 ILE A O 1
ATOM 1417 N N . TRP A 1 198 ? -14.073 8.503 19.152 1.00 96.31 198 TRP A N 1
ATOM 1418 C CA . TRP A 1 198 ? -13.693 8.297 17.761 1.00 96.31 198 TRP A CA 1
ATOM 1419 C C . TRP A 1 198 ? -13.630 6.805 17.414 1.00 96.31 198 TRP A C 1
ATOM 1421 O O . TRP A 1 198 ? -14.274 6.388 16.452 1.00 96.31 198 TRP A O 1
ATOM 1431 N N . ALA A 1 199 ? -12.965 5.977 18.224 1.00 94.25 199 ALA A N 1
ATOM 1432 C CA . ALA A 1 199 ? -12.869 4.533 17.995 1.00 94.25 199 ALA A CA 1
ATOM 1433 C C . ALA A 1 199 ? -14.247 3.838 17.995 1.00 94.25 199 ALA A C 1
ATOM 1435 O O . ALA A 1 199 ? -14.510 2.959 17.167 1.00 94.25 199 ALA A O 1
ATOM 1436 N N . GLN A 1 200 ? -15.164 4.261 18.872 1.00 95.69 200 GLN A N 1
ATOM 1437 C CA . GLN A 1 200 ? -16.551 3.779 18.872 1.00 95.69 200 GLN A CA 1
ATOM 1438 C C . GLN A 1 200 ? -17.292 4.176 17.587 1.00 95.69 200 GLN A C 1
ATOM 1440 O O . GLN A 1 200 ? -17.966 3.340 16.979 1.00 95.69 200 GLN A O 1
ATOM 1445 N N . SER A 1 201 ? -17.130 5.424 17.134 1.00 97.75 201 SER A N 1
ATOM 1446 C CA . SER A 1 201 ? -17.701 5.903 15.867 1.00 97.75 201 SER A CA 1
ATOM 1447 C C . SER A 1 201 ? -17.185 5.100 14.673 1.00 97.75 201 SER A C 1
ATOM 1449 O O . SER A 1 201 ? -17.978 4.674 13.828 1.00 97.75 201 SER A O 1
ATOM 1451 N N . GLN A 1 202 ? -15.880 4.823 14.623 1.00 97.44 202 GLN A N 1
ATOM 1452 C CA . GLN A 1 202 ? -15.300 4.000 13.566 1.00 97.44 202 GLN A CA 1
ATOM 1453 C C . GLN A 1 202 ? -15.808 2.556 13.609 1.00 97.44 202 GLN A C 1
ATOM 1455 O O . GLN A 1 202 ? -16.182 1.999 12.579 1.00 97.44 202 GLN A O 1
ATOM 1460 N N . THR A 1 203 ? -15.926 1.965 14.799 1.00 95.38 203 THR A N 1
ATOM 1461 C CA . THR A 1 203 ? -16.511 0.624 14.969 1.00 95.38 203 THR A CA 1
ATOM 1462 C C . THR A 1 203 ? -17.949 0.577 14.443 1.00 95.38 203 THR A C 1
ATOM 1464 O O . THR A 1 203 ? -18.326 -0.350 13.723 1.00 95.38 203 THR A O 1
ATOM 1467 N N . ALA A 1 204 ? -18.751 1.610 14.722 1.00 96.62 204 ALA A N 1
ATOM 1468 C CA . ALA A 1 204 ? -20.101 1.726 14.179 1.00 96.62 204 ALA A CA 1
ATOM 1469 C C . ALA A 1 204 ? -20.109 1.893 12.645 1.00 96.62 204 ALA A C 1
ATOM 1471 O O . ALA A 1 204 ? -20.987 1.348 11.971 1.00 96.62 204 ALA A O 1
ATOM 1472 N N . GLN A 1 205 ? -19.139 2.615 12.072 1.00 97.88 205 GLN A N 1
ATOM 1473 C CA . GLN A 1 205 ? -18.965 2.718 10.618 1.00 97.88 205 GLN A CA 1
ATOM 1474 C C . GLN A 1 205 ? -18.620 1.365 9.989 1.00 97.88 205 GLN A C 1
ATOM 1476 O O . GLN A 1 205 ? -19.255 0.981 9.007 1.00 97.88 205 GLN A O 1
ATOM 1481 N N . LEU A 1 206 ? -17.699 0.606 10.587 1.00 96.69 206 LEU A N 1
ATOM 1482 C CA . LEU A 1 206 ? -17.365 -0.748 10.142 1.00 96.69 206 LEU A CA 1
ATOM 1483 C C . LEU A 1 206 ? -18.588 -1.670 10.179 1.00 96.69 206 LEU A C 1
ATOM 1485 O O . LEU A 1 206 ? -18.841 -2.379 9.207 1.00 96.69 206 LEU A O 1
ATOM 1489 N N . GLY A 1 207 ? -19.408 -1.592 11.231 1.00 96.38 207 GLY A N 1
ATOM 1490 C CA . GLY A 1 207 ? -20.676 -2.325 11.303 1.00 96.38 207 GLY A CA 1
ATOM 1491 C C . GLY A 1 207 ? -21.638 -1.978 10.159 1.00 96.38 207 GLY A C 1
ATOM 1492 O O . GLY A 1 207 ? -22.308 -2.859 9.621 1.00 96.38 207 GLY A O 1
ATOM 1493 N N . ARG A 1 208 ? -21.667 -0.716 9.708 1.00 97.81 208 ARG A N 1
ATOM 1494 C CA . ARG A 1 208 ? -22.467 -0.305 8.539 1.00 97.81 208 ARG A CA 1
ATOM 1495 C C . ARG A 1 208 ? -21.902 -0.808 7.213 1.00 97.81 208 ARG A C 1
ATOM 1497 O O . ARG A 1 208 ? -22.699 -1.113 6.323 1.00 97.81 208 ARG A O 1
ATOM 1504 N N . ILE A 1 209 ? -20.579 -0.872 7.071 1.00 97.38 209 ILE A N 1
ATOM 1505 C CA . ILE A 1 209 ? -19.903 -1.338 5.851 1.00 97.38 209 ILE A CA 1
ATOM 1506 C C . ILE A 1 209 ? -20.055 -2.858 5.716 1.00 97.38 209 ILE A C 1
ATOM 1508 O O . ILE A 1 209 ? -20.574 -3.334 4.710 1.00 97.38 209 ILE A O 1
ATOM 1512 N N . PHE A 1 210 ? -19.684 -3.608 6.756 1.00 97.19 210 PHE A N 1
ATOM 1513 C CA . PHE A 1 210 ? -19.587 -5.072 6.726 1.00 97.19 210 PHE A CA 1
ATOM 1514 C C . PHE A 1 210 ? -20.864 -5.805 7.159 1.00 97.19 210 PHE A C 1
ATOM 1516 O O . PHE A 1 210 ? -20.965 -7.011 6.964 1.00 97.19 210 PHE A O 1
ATOM 1523 N N . LYS A 1 211 ? -21.861 -5.091 7.697 1.00 97.56 211 LYS A N 1
ATOM 1524 C CA . LYS A 1 211 ? -23.200 -5.578 8.096 1.00 97.56 211 LYS A CA 1
ATOM 1525 C C . LYS A 1 211 ? -23.242 -6.548 9.277 1.00 97.56 211 LYS A C 1
ATOM 1527 O O . LYS A 1 211 ? -24.198 -6.475 10.045 1.00 97.56 211 LYS A O 1
ATOM 1532 N N . THR A 1 212 ? -22.249 -7.418 9.446 1.00 97.19 212 THR A N 1
ATOM 1533 C CA . THR A 1 212 ? -22.197 -8.391 10.547 1.00 97.19 212 THR A CA 1
ATOM 1534 C C . THR A 1 212 ? -20.847 -8.376 11.273 1.00 97.19 212 T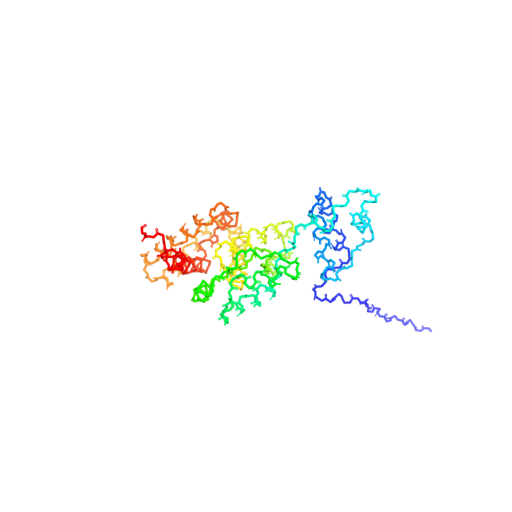HR A C 1
ATOM 1536 O O . THR A 1 212 ? -19.824 -8.032 10.670 1.00 97.19 212 THR A O 1
ATOM 1539 N N . PRO A 1 213 ? -20.804 -8.760 12.564 1.00 96.19 213 PRO A N 1
ATOM 1540 C CA . PRO A 1 213 ? -19.548 -8.927 13.297 1.00 96.19 213 PRO A CA 1
ATOM 1541 C C . PRO A 1 213 ? -18.609 -9.955 12.655 1.00 96.19 213 PRO A C 1
ATOM 1543 O O . PRO A 1 213 ? -17.397 -9.748 12.618 1.00 96.19 213 PRO A O 1
ATOM 1546 N N . GLU A 1 214 ? -19.155 -11.041 12.106 1.00 97.56 214 GLU A N 1
ATOM 1547 C CA . GLU A 1 214 ? -18.385 -12.095 11.440 1.00 97.56 214 GLU A CA 1
ATOM 1548 C C . GLU A 1 214 ? -17.656 -11.549 10.207 1.00 97.56 214 GLU A C 1
ATOM 1550 O O . GLU A 1 214 ? -16.479 -11.846 10.010 1.00 97.56 214 GLU A O 1
ATOM 1555 N N . ALA A 1 215 ? -18.313 -10.693 9.418 1.00 97.69 215 ALA A N 1
ATOM 1556 C CA . ALA A 1 215 ? -17.702 -10.055 8.258 1.00 97.69 215 ALA A CA 1
ATOM 1557 C C . ALA A 1 215 ? -16.581 -9.077 8.656 1.00 97.69 215 ALA A C 1
ATOM 1559 O O . ALA A 1 215 ? -15.538 -9.048 8.004 1.00 97.69 215 ALA A O 1
ATOM 1560 N N . VAL A 1 216 ? -16.739 -8.334 9.761 1.00 97.44 216 VAL A N 1
ATOM 1561 C CA . VAL A 1 216 ? -15.661 -7.487 10.315 1.00 97.44 216 VAL A CA 1
ATOM 1562 C C . VAL A 1 216 ? -14.473 -8.339 10.775 1.00 97.44 216 VAL A C 1
ATOM 1564 O O . VAL A 1 216 ? -13.321 -7.990 10.514 1.00 97.44 216 VAL A O 1
ATOM 1567 N N . ASN A 1 217 ? -14.731 -9.474 11.430 1.00 97.31 217 ASN A N 1
ATOM 1568 C CA . ASN A 1 217 ? -13.678 -10.389 11.871 1.00 97.31 217 ASN A CA 1
ATOM 1569 C C . ASN A 1 217 ? -12.940 -11.025 10.686 1.00 97.31 217 ASN A C 1
ATOM 1571 O O . ASN A 1 217 ? -11.713 -11.109 10.711 1.00 97.31 217 ASN A O 1
ATOM 1575 N N . GLN A 1 218 ? -13.656 -11.408 9.626 1.00 97.81 218 GLN A N 1
ATOM 1576 C CA . GLN A 1 218 ? -13.038 -11.913 8.400 1.00 97.81 218 GLN A CA 1
ATOM 1577 C C . GLN A 1 218 ? -12.187 -10.838 7.710 1.00 97.81 218 GLN A C 1
ATOM 1579 O O . GLN A 1 218 ? -11.070 -11.118 7.278 1.00 97.81 218 GLN A O 1
ATOM 1584 N N . ALA A 1 219 ? -12.678 -9.599 7.650 1.00 98.00 219 ALA A N 1
ATOM 1585 C CA . ALA A 1 219 ? -11.924 -8.465 7.127 1.00 98.00 219 ALA A CA 1
ATOM 1586 C C . ALA A 1 219 ? -10.623 -8.233 7.914 1.00 98.00 219 ALA A C 1
ATOM 1588 O O . ALA A 1 219 ? -9.563 -8.066 7.311 1.00 98.00 219 ALA A O 1
ATOM 1589 N N . ARG A 1 220 ? -10.671 -8.318 9.250 1.00 97.81 220 ARG A N 1
ATOM 1590 C CA . ARG A 1 220 ? -9.474 -8.246 10.103 1.00 97.81 220 ARG A CA 1
ATOM 1591 C C . ARG A 1 220 ? -8.503 -9.394 9.828 1.00 97.81 220 ARG A C 1
ATOM 1593 O O . ARG A 1 220 ? -7.321 -9.140 9.637 1.00 97.81 220 ARG A O 1
ATOM 1600 N N . ALA A 1 221 ? -8.999 -10.628 9.728 1.00 98.06 221 ALA A N 1
ATOM 1601 C CA . ALA A 1 221 ? -8.169 -11.789 9.408 1.00 98.06 221 ALA A CA 1
ATOM 1602 C C . ALA A 1 221 ? -7.471 -11.651 8.042 1.00 98.06 221 ALA A C 1
ATOM 1604 O O . ALA A 1 221 ? -6.325 -12.076 7.888 1.00 98.06 221 ALA A O 1
ATOM 1605 N N . ASN A 1 222 ? -8.131 -11.024 7.063 1.00 97.88 222 ASN A N 1
ATOM 1606 C CA . ASN A 1 222 ? -7.508 -10.695 5.785 1.00 97.88 222 ASN A CA 1
ATOM 1607 C C . ASN A 1 222 ? -6.385 -9.662 5.982 1.00 97.88 222 ASN A C 1
ATOM 1609 O O . ASN A 1 222 ? -5.269 -9.888 5.519 1.00 97.88 222 ASN A O 1
ATOM 1613 N N . ILE A 1 223 ? -6.616 -8.557 6.697 1.00 98.19 223 ILE A N 1
ATOM 1614 C CA . ILE A 1 223 ? -5.559 -7.562 6.972 1.00 98.19 223 ILE A CA 1
ATOM 1615 C C . ILE A 1 223 ? -4.362 -8.209 7.690 1.00 98.19 223 ILE A C 1
ATOM 1617 O O . ILE A 1 223 ? -3.218 -7.993 7.293 1.00 98.19 223 ILE A O 1
ATOM 1621 N N . ASP A 1 224 ? -4.609 -9.066 8.682 1.00 97.62 224 ASP A N 1
ATOM 1622 C CA . ASP A 1 224 ? -3.549 -9.779 9.402 1.00 97.62 224 ASP A CA 1
ATOM 1623 C C . ASP A 1 224 ? -2.742 -10.700 8.476 1.00 97.62 224 ASP A C 1
ATOM 1625 O O . ASP A 1 224 ? -1.520 -10.798 8.603 1.00 97.62 224 ASP A O 1
ATOM 1629 N N . TRP A 1 225 ? -3.406 -11.380 7.536 1.00 97.44 225 TRP A N 1
ATOM 1630 C CA . TRP A 1 225 ? -2.730 -12.175 6.510 1.00 97.44 225 TRP A CA 1
ATOM 1631 C C . TRP A 1 225 ? -1.846 -11.300 5.611 1.00 97.44 225 TRP A C 1
ATOM 1633 O O . TRP A 1 225 ? -0.691 -11.657 5.379 1.00 97.44 225 TRP A O 1
ATOM 1643 N N . LEU A 1 226 ? -2.347 -10.137 5.177 1.00 97.38 226 LEU A N 1
ATOM 1644 C CA . LEU A 1 226 ? -1.591 -9.185 4.359 1.00 97.38 226 LEU A CA 1
ATOM 1645 C C . LEU A 1 226 ? -0.324 -8.733 5.085 1.00 97.38 226 LEU A C 1
ATOM 1647 O O . LEU A 1 226 ? 0.770 -8.850 4.542 1.00 97.38 226 LEU A O 1
ATOM 1651 N N . PHE A 1 227 ? -0.449 -8.281 6.332 1.00 97.00 227 PHE A N 1
ATOM 1652 C CA . PHE A 1 227 ? 0.698 -7.804 7.106 1.00 97.00 227 PHE A CA 1
ATOM 1653 C C . PHE A 1 227 ? 1.731 -8.900 7.349 1.00 97.00 227 PHE A C 1
ATOM 1655 O O . PHE A 1 227 ? 2.924 -8.658 7.191 1.00 97.00 227 PHE A O 1
ATOM 1662 N N . LYS A 1 228 ? 1.293 -10.135 7.617 1.00 95.94 228 LYS A N 1
ATOM 1663 C CA . LYS A 1 228 ? 2.206 -11.284 7.706 1.00 95.94 228 LYS A CA 1
ATOM 1664 C C . LYS A 1 228 ? 2.908 -11.585 6.382 1.00 95.94 228 LYS A C 1
ATOM 1666 O O . LYS A 1 228 ? 4.063 -11.991 6.404 1.00 95.94 228 LYS A O 1
ATOM 1671 N N . SER A 1 229 ? 2.227 -11.405 5.248 1.00 93.44 229 SER A N 1
ATOM 1672 C CA . SER A 1 229 ? 2.802 -11.663 3.921 1.00 93.44 229 SER A CA 1
ATOM 1673 C C . SER A 1 229 ? 3.869 -10.640 3.518 1.00 93.44 229 SER A C 1
ATOM 1675 O O . SER A 1 229 ? 4.814 -10.995 2.821 1.00 93.44 229 SER A O 1
ATOM 1677 N N . VAL A 1 230 ? 3.744 -9.397 3.997 1.00 94.12 230 VAL A N 1
ATOM 1678 C CA . VAL A 1 230 ? 4.725 -8.324 3.766 1.00 94.12 230 VAL A CA 1
ATOM 1679 C C . VAL A 1 230 ? 5.958 -8.481 4.665 1.00 94.12 230 VAL A C 1
ATOM 1681 O O . VAL A 1 230 ? 7.050 -8.064 4.279 1.00 94.12 230 VAL A O 1
ATOM 1684 N N . GLY A 1 231 ? 5.796 -9.099 5.839 1.00 93.56 231 GLY A N 1
ATOM 1685 C CA . GLY A 1 231 ? 6.849 -9.232 6.845 1.00 93.56 231 GLY A CA 1
ATOM 1686 C C . GLY A 1 231 ? 7.091 -7.929 7.608 1.00 93.56 231 GLY A C 1
ATOM 1687 O O . GLY A 1 231 ? 6.189 -7.101 7.752 1.00 93.56 231 GLY A O 1
ATOM 1688 N N . ASP A 1 232 ? 8.315 -7.747 8.103 1.00 92.56 232 ASP A N 1
ATOM 1689 C CA . ASP A 1 232 ? 8.698 -6.532 8.821 1.00 92.56 232 ASP A CA 1
ATOM 1690 C C . ASP A 1 232 ? 8.722 -5.338 7.857 1.00 92.56 232 ASP A C 1
ATOM 1692 O O . ASP A 1 232 ? 9.578 -5.229 6.977 1.00 92.56 232 ASP A O 1
ATOM 1696 N N . ASN A 1 233 ? 7.758 -4.431 8.016 1.00 93.25 233 ASN A N 1
ATOM 1697 C CA . ASN A 1 233 ? 7.653 -3.217 7.218 1.00 93.25 233 ASN A CA 1
ATOM 1698 C C . ASN A 1 233 ? 7.259 -2.028 8.109 1.00 93.25 233 ASN A C 1
ATOM 1700 O O . ASN A 1 233 ? 6.273 -2.066 8.847 1.00 93.25 233 ASN A O 1
ATOM 1704 N N . ALA A 1 234 ? 8.043 -0.952 8.023 1.00 92.81 234 ALA A N 1
ATOM 1705 C CA . ALA A 1 234 ? 7.893 0.222 8.879 1.00 92.81 234 ALA A CA 1
ATOM 1706 C C . ALA A 1 234 ? 6.556 0.956 8.675 1.00 92.81 234 ALA A C 1
ATOM 1708 O O . ALA A 1 234 ? 6.018 1.514 9.631 1.00 92.81 234 ALA A O 1
ATOM 1709 N N . PHE A 1 235 ? 5.981 0.914 7.469 1.00 93.81 235 PHE A N 1
ATOM 1710 C CA . PHE A 1 235 ? 4.678 1.517 7.195 1.00 93.81 235 PHE A CA 1
ATOM 1711 C C . PHE A 1 235 ? 3.546 0.771 7.916 1.00 93.81 235 PHE A C 1
ATOM 1713 O O . PHE A 1 235 ? 2.672 1.403 8.511 1.00 93.81 235 PHE A O 1
ATOM 1720 N N . VAL A 1 236 ? 3.596 -0.566 7.953 1.00 95.44 236 VAL A N 1
ATOM 1721 C CA . VAL A 1 236 ? 2.655 -1.388 8.737 1.00 95.44 236 VAL A CA 1
ATOM 1722 C C . VAL A 1 236 ? 2.757 -1.062 10.227 1.00 95.44 236 VAL A C 1
ATOM 1724 O O . VAL A 1 236 ? 1.736 -0.798 10.868 1.00 95.44 236 VAL A O 1
ATOM 1727 N N . THR A 1 237 ? 3.977 -1.003 10.765 1.00 94.00 237 THR A N 1
ATOM 1728 C CA . THR A 1 237 ? 4.220 -0.620 12.165 1.00 94.00 237 THR A CA 1
ATOM 1729 C C . THR A 1 237 ? 3.665 0.773 12.470 1.00 94.00 237 THR A C 1
ATOM 1731 O O . THR A 1 237 ? 2.989 0.965 13.483 1.00 94.00 237 THR A O 1
ATOM 1734 N N . ALA A 1 238 ? 3.882 1.745 11.578 1.00 91.00 238 ALA A N 1
ATOM 1735 C CA . ALA A 1 238 ? 3.363 3.101 11.733 1.00 91.00 238 ALA A CA 1
ATOM 1736 C C . ALA A 1 238 ? 1.824 3.141 11.726 1.00 91.00 238 ALA A C 1
ATOM 1738 O O . ALA A 1 238 ? 1.234 3.806 12.580 1.00 91.00 238 ALA A O 1
ATOM 1739 N N . MET A 1 239 ? 1.169 2.398 10.823 1.00 93.69 239 MET A N 1
ATOM 1740 C CA . MET A 1 239 ? -0.296 2.296 10.774 1.00 93.69 239 MET A CA 1
ATOM 1741 C C . MET A 1 239 ? -0.888 1.711 12.063 1.00 93.69 239 MET A C 1
ATOM 1743 O O . MET A 1 239 ? -1.923 2.177 12.549 1.00 93.69 239 MET A O 1
ATOM 1747 N N . GLN A 1 240 ? -0.232 0.691 12.623 1.00 92.75 240 GLN A N 1
ATOM 1748 C CA . GLN A 1 240 ? -0.638 0.072 13.885 1.00 92.75 240 GLN A CA 1
ATOM 1749 C C . GLN A 1 240 ? -0.469 1.036 15.065 1.00 92.75 240 GLN A C 1
ATOM 1751 O O . GLN A 1 240 ? -1.367 1.147 15.900 1.00 92.75 240 GLN A O 1
ATOM 1756 N N . ALA A 1 241 ? 0.649 1.763 15.116 1.00 90.69 241 ALA A N 1
ATOM 1757 C CA . ALA A 1 241 ? 0.970 2.664 16.219 1.00 90.69 241 ALA A CA 1
ATOM 1758 C C . ALA A 1 241 ? 0.122 3.948 16.227 1.00 90.69 241 ALA A C 1
ATOM 1760 O O . ALA A 1 241 ? -0.242 4.439 17.294 1.00 90.69 241 ALA A O 1
ATOM 1761 N N . ASN A 1 242 ? -0.205 4.503 15.055 1.00 90.06 242 ASN A N 1
ATOM 1762 C CA . ASN A 1 242 ? -0.882 5.801 14.953 1.00 90.06 242 ASN A CA 1
ATOM 1763 C C . ASN A 1 242 ? -2.423 5.722 14.997 1.00 90.06 242 ASN A C 1
ATOM 1765 O O . ASN A 1 242 ? -3.095 6.746 14.873 1.00 90.06 242 ASN A O 1
ATOM 1769 N N . GLY A 1 243 ? -2.988 4.520 15.150 1.00 90.50 243 GLY A N 1
ATOM 1770 C CA . GLY A 1 243 ? -4.433 4.293 15.221 1.00 90.50 243 GLY A CA 1
ATOM 1771 C C . GLY A 1 243 ? -5.163 4.327 13.874 1.00 90.50 243 GLY A C 1
ATOM 1772 O O . GLY A 1 243 ? -6.376 4.120 13.850 1.00 90.50 243 GLY A O 1
ATOM 1773 N N . SER A 1 244 ? -4.465 4.527 12.750 1.00 94.25 244 SER A N 1
ATOM 1774 C CA . SER A 1 244 ? -5.085 4.605 11.417 1.00 94.25 244 SER A CA 1
ATOM 1775 C C . SER A 1 244 ? -5.824 3.334 11.000 1.00 94.25 244 SER A C 1
ATOM 1777 O O . SER A 1 244 ? -6.805 3.427 10.273 1.00 94.25 244 SER A O 1
ATOM 1779 N N . LEU A 1 245 ? -5.457 2.161 11.529 1.00 93.94 245 LEU A N 1
ATOM 1780 C CA . LEU A 1 245 ? -6.209 0.916 11.304 1.00 93.94 245 LEU A CA 1
ATOM 1781 C C . LEU A 1 245 ? -7.620 0.918 11.890 1.00 93.94 245 LEU A C 1
ATOM 1783 O O . LEU A 1 245 ? -8.436 0.078 11.517 1.00 93.94 245 LEU A O 1
ATOM 1787 N N . SER A 1 246 ? -7.911 1.832 12.813 1.00 94.19 246 SER A N 1
ATOM 1788 C CA . SER A 1 246 ? -9.274 2.015 13.294 1.00 94.19 246 SER A CA 1
ATOM 1789 C C . SER A 1 246 ? -10.105 2.866 12.337 1.00 94.19 246 SER A C 1
ATOM 1791 O O . SER A 1 246 ? -11.319 2.795 12.42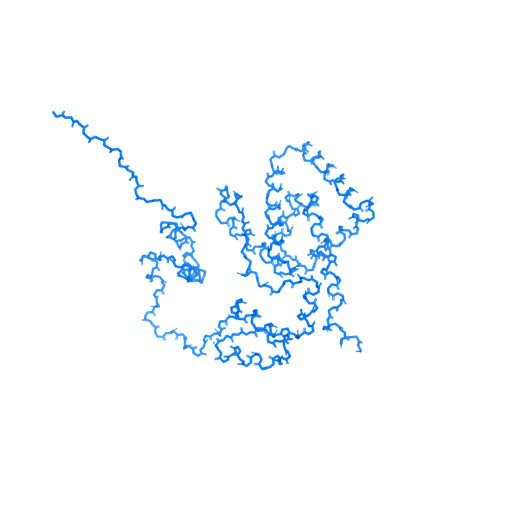9 1.00 94.19 246 SER A O 1
ATOM 1793 N N . ASP A 1 247 ? -9.518 3.637 11.414 1.00 97.75 247 ASP A N 1
ATOM 1794 C CA . ASP A 1 247 ? -10.294 4.394 10.424 1.00 97.75 247 ASP A CA 1
ATOM 1795 C C . ASP A 1 247 ? -10.988 3.444 9.438 1.00 97.75 247 ASP A C 1
ATOM 1797 O O . ASP A 1 247 ? -10.366 2.569 8.831 1.00 97.75 247 ASP A O 1
ATOM 1801 N N . ALA A 1 248 ? -12.300 3.613 9.275 1.00 97.31 248 ALA A N 1
ATOM 1802 C CA . ALA A 1 248 ? -13.123 2.691 8.505 1.00 97.31 248 ALA A CA 1
ATOM 1803 C C . ALA A 1 248 ? -12.752 2.642 7.012 1.00 97.31 248 ALA A C 1
ATOM 1805 O O . ALA A 1 248 ? -12.925 1.594 6.379 1.00 97.31 248 ALA A O 1
ATOM 1806 N N . LEU A 1 249 ? -12.228 3.733 6.441 1.00 96.88 249 LEU A N 1
ATOM 1807 C CA . LEU A 1 249 ? -11.792 3.767 5.044 1.00 96.88 249 LEU A CA 1
ATOM 1808 C C . LEU A 1 249 ? -10.457 3.035 4.874 1.00 96.88 249 LEU A C 1
ATOM 1810 O O . LEU A 1 249 ? -10.344 2.197 3.978 1.00 96.88 249 LEU A O 1
ATOM 1814 N N . VAL A 1 250 ? -9.482 3.296 5.753 1.00 97.62 250 VAL A N 1
ATOM 1815 C CA . VAL A 1 250 ? -8.193 2.574 5.763 1.00 97.62 250 VAL A CA 1
ATOM 1816 C C . VAL A 1 250 ? -8.437 1.076 5.939 1.00 97.62 250 VAL A C 1
ATOM 1818 O O . VAL A 1 250 ? -7.973 0.267 5.133 1.00 97.62 250 VAL A O 1
ATOM 1821 N N . PHE A 1 251 ? -9.234 0.706 6.943 1.00 98.12 251 PHE A N 1
ATOM 1822 C CA . PHE A 1 251 ? -9.552 -0.685 7.251 1.00 98.12 251 PHE A CA 1
ATOM 1823 C C . PHE A 1 251 ? -10.253 -1.387 6.083 1.00 98.12 251 PHE A C 1
ATOM 1825 O O . PHE A 1 251 ? -9.831 -2.463 5.668 1.00 98.12 251 PHE A O 1
ATOM 1832 N N . SER A 1 252 ? -11.315 -0.796 5.528 1.00 97.75 252 SER A N 1
ATOM 1833 C CA . SER A 1 252 ? -12.056 -1.427 4.426 1.00 97.75 252 SER A CA 1
ATOM 1834 C C . SER A 1 252 ? -11.225 -1.544 3.148 1.00 97.75 252 SER A C 1
ATOM 1836 O O . SER A 1 252 ? -11.293 -2.576 2.482 1.00 97.75 252 SER A O 1
ATOM 1838 N N . THR A 1 253 ? -10.388 -0.548 2.842 1.00 97.62 253 THR A N 1
ATOM 1839 C CA . THR A 1 253 ? -9.459 -0.597 1.701 1.00 97.62 253 THR A CA 1
ATOM 1840 C C . THR A 1 253 ? -8.472 -1.752 1.852 1.00 97.62 253 THR A C 1
ATOM 1842 O O . THR A 1 253 ? -8.374 -2.590 0.956 1.00 97.62 253 THR A O 1
ATOM 1845 N N . LEU A 1 254 ? -7.799 -1.854 3.004 1.00 97.94 254 LEU A N 1
ATOM 1846 C CA . LEU A 1 254 ? -6.845 -2.933 3.278 1.00 97.94 254 LEU A CA 1
ATOM 1847 C C . LEU A 1 254 ? -7.515 -4.311 3.309 1.00 97.94 254 LEU A C 1
ATOM 1849 O O . LEU A 1 254 ? -6.959 -5.272 2.783 1.00 97.94 254 LEU A O 1
ATOM 1853 N N . ALA A 1 255 ? -8.710 -4.423 3.892 1.00 98.12 255 ALA A N 1
ATOM 1854 C CA . ALA A 1 255 ? -9.445 -5.683 3.953 1.00 98.12 255 ALA A CA 1
ATOM 1855 C C . ALA A 1 255 ? -9.849 -6.191 2.564 1.00 98.12 255 ALA A C 1
ATOM 1857 O O . ALA A 1 255 ? -9.665 -7.374 2.267 1.00 98.12 255 ALA A O 1
ATOM 1858 N N . ASN A 1 256 ? -10.374 -5.301 1.716 1.00 97.31 256 ASN A N 1
ATOM 1859 C CA . ASN A 1 256 ? -10.772 -5.636 0.351 1.00 97.31 256 ASN A CA 1
ATOM 1860 C C . ASN A 1 256 ? -9.552 -5.976 -0.509 1.00 97.31 256 ASN A C 1
ATOM 1862 O O . ASN A 1 256 ? -9.562 -6.988 -1.209 1.00 97.31 256 ASN A O 1
ATOM 1866 N N . TRP A 1 257 ? -8.485 -5.174 -0.416 1.00 97.62 257 TRP A N 1
ATOM 1867 C CA . TRP A 1 257 ? -7.248 -5.442 -1.144 1.00 97.62 257 TRP A CA 1
ATOM 1868 C C . TRP A 1 257 ? -6.611 -6.764 -0.717 1.00 97.62 257 TRP A C 1
ATOM 1870 O O . TRP A 1 257 ? -6.225 -7.566 -1.560 1.00 97.62 257 TRP A O 1
ATOM 1880 N N . SER A 1 258 ? -6.571 -7.038 0.587 1.00 97.56 258 SER A N 1
ATOM 1881 C CA . SER A 1 258 ? -6.047 -8.298 1.104 1.00 97.56 258 SER A CA 1
ATOM 1882 C C . SER A 1 258 ? -6.851 -9.511 0.628 1.00 97.56 258 SER A C 1
ATOM 1884 O O . SER A 1 258 ? -6.265 -10.509 0.216 1.00 97.56 258 SER A O 1
ATOM 1886 N N . ALA A 1 259 ? -8.187 -9.429 0.632 1.00 97.00 259 ALA A N 1
ATOM 1887 C CA . ALA A 1 259 ? -9.034 -10.500 0.106 1.00 97.00 259 ALA A CA 1
ATOM 1888 C C . ALA A 1 259 ? -8.715 -10.792 -1.370 1.00 97.00 259 ALA A C 1
ATOM 1890 O O . ALA A 1 259 ? -8.517 -11.947 -1.743 1.00 97.00 259 ALA A O 1
ATOM 1891 N N . ASN A 1 260 ? -8.599 -9.733 -2.177 1.00 96.31 260 ASN A N 1
ATOM 1892 C CA . ASN A 1 260 ? -8.238 -9.815 -3.590 1.00 96.31 260 ASN A CA 1
ATOM 1893 C C . ASN A 1 260 ? -6.835 -10.414 -3.794 1.00 96.31 260 ASN A C 1
ATOM 1895 O O . ASN A 1 260 ? -6.660 -11.317 -4.609 1.00 96.31 260 ASN A O 1
ATOM 1899 N N . LEU A 1 261 ? -5.844 -9.973 -3.012 1.00 95.44 261 LEU A N 1
ATOM 1900 C CA . LEU A 1 261 ? -4.472 -10.480 -3.087 1.00 95.44 261 LEU A CA 1
ATOM 1901 C C . LEU A 1 261 ? -4.375 -11.951 -2.657 1.00 95.44 261 LEU A C 1
ATOM 1903 O O . LEU A 1 261 ? -3.595 -12.720 -3.223 1.00 95.44 261 LEU A O 1
ATOM 1907 N N . LYS A 1 262 ? -5.181 -12.367 -1.679 1.00 94.69 262 LYS A N 1
ATOM 1908 C CA . LYS A 1 262 ? -5.264 -13.765 -1.257 1.00 94.69 262 LYS A CA 1
ATOM 1909 C C . LYS A 1 262 ? -5.838 -14.647 -2.368 1.00 94.69 262 LYS A C 1
ATOM 1911 O O . LYS A 1 262 ? -5.224 -15.660 -2.698 1.00 94.69 262 LYS A O 1
ATOM 1916 N N . GLU A 1 263 ? -6.939 -14.232 -2.997 1.00 94.31 263 GLU A N 1
ATOM 1917 C CA . GLU A 1 263 ? -7.525 -14.951 -4.140 1.00 94.31 263 GLU A CA 1
ATOM 1918 C C . GLU A 1 263 ? -6.561 -15.000 -5.339 1.00 94.31 263 GLU A C 1
ATOM 1920 O O . GLU A 1 263 ? -6.393 -16.049 -5.973 1.00 94.31 263 GLU A O 1
ATOM 1925 N N . TRP A 1 264 ? -5.865 -13.894 -5.620 1.00 94.31 264 TRP A N 1
ATOM 1926 C CA . TRP A 1 264 ? -4.794 -13.851 -6.615 1.00 94.31 264 TRP A CA 1
ATOM 1927 C C . TRP A 1 264 ? -3.711 -14.892 -6.295 1.00 94.31 264 TRP A C 1
ATOM 1929 O O . TRP A 1 264 ? -3.403 -15.744 -7.129 1.00 94.31 264 TRP A O 1
ATOM 1939 N N . SER A 1 265 ? -3.194 -14.899 -5.064 1.00 91.94 265 SER A N 1
ATOM 1940 C CA . SER A 1 265 ? -2.141 -15.827 -4.640 1.00 91.94 265 SER A CA 1
ATOM 1941 C C . SER A 1 265 ? -2.579 -17.289 -4.776 1.00 91.94 265 SER A C 1
ATOM 1943 O O . SER A 1 265 ? -1.816 -18.135 -5.249 1.00 91.94 265 SER A O 1
ATOM 1945 N N . GLU A 1 266 ? -3.804 -17.614 -4.369 1.00 92.56 266 GLU A N 1
ATOM 1946 C CA . GLU A 1 266 ? -4.360 -18.973 -4.420 1.00 92.56 266 GLU A CA 1
ATOM 1947 C C . GLU A 1 266 ? -4.606 -19.457 -5.858 1.00 92.56 266 GLU A C 1
ATOM 1949 O O . GLU A 1 266 ? -4.447 -20.644 -6.144 1.00 92.56 266 GLU A O 1
ATOM 1954 N N . SER A 1 267 ? -4.929 -18.547 -6.780 1.00 91.75 267 SER A N 1
ATOM 1955 C CA . SER A 1 267 ? -5.232 -18.874 -8.179 1.00 91.75 267 SER A CA 1
ATOM 1956 C C . SER A 1 267 ? -4.048 -18.719 -9.147 1.00 91.75 267 SER A C 1
ATOM 1958 O O . SER A 1 267 ? -4.217 -18.977 -10.344 1.00 91.75 267 SER A O 1
ATOM 1960 N N . HIS A 1 268 ? -2.866 -18.330 -8.653 1.00 88.88 268 HIS A N 1
ATOM 1961 C CA . HIS A 1 268 ? -1.710 -17.977 -9.482 1.00 88.88 268 HIS A CA 1
ATOM 1962 C C . HIS A 1 268 ? -1.227 -19.143 -10.378 1.00 88.88 268 HIS A C 1
ATOM 1964 O O . HIS A 1 268 ? -1.004 -20.250 -9.869 1.00 88.88 268 HIS A O 1
ATOM 1970 N N . PRO A 1 269 ? -0.998 -18.926 -11.693 1.00 81.44 269 PRO A N 1
ATOM 1971 C CA . PRO A 1 269 ? -0.643 -19.986 -12.646 1.00 81.44 269 PRO A CA 1
ATOM 1972 C C . PRO A 1 269 ? 0.582 -20.818 -12.243 1.00 81.44 269 PRO A C 1
ATOM 1974 O O . PRO A 1 269 ? 0.557 -22.045 -12.337 1.00 81.44 269 PRO A O 1
ATOM 1977 N N . SER A 1 270 ? 1.622 -20.173 -11.706 1.00 78.44 270 SER A N 1
ATOM 1978 C CA . SER A 1 270 ? 2.872 -20.834 -11.295 1.00 78.44 270 SER A CA 1
ATOM 1979 C C . SER A 1 270 ? 2.720 -21.847 -10.146 1.00 78.44 270 SER A C 1
ATOM 1981 O O . SER A 1 270 ? 3.617 -22.664 -9.923 1.00 78.44 270 SER A O 1
ATOM 1983 N N . ARG A 1 271 ? 1.585 -21.856 -9.427 1.00 69.94 271 ARG A N 1
ATOM 1984 C CA . ARG A 1 271 ? 1.296 -22.852 -8.378 1.00 69.94 271 ARG A CA 1
ATOM 1985 C C . ARG A 1 271 ? 0.692 -24.152 -8.911 1.00 69.94 271 ARG A C 1
ATOM 1987 O O . ARG A 1 271 ? 0.816 -25.176 -8.245 1.00 69.94 271 ARG A O 1
ATOM 1994 N N . LYS A 1 272 ? 0.104 -24.153 -10.112 1.00 60.69 272 LYS A N 1
ATOM 1995 C CA . LYS A 1 272 ? -0.589 -25.331 -10.674 1.00 60.69 272 LYS A CA 1
ATOM 1996 C C . LYS A 1 272 ? 0.343 -26.485 -11.074 1.00 60.69 272 LYS A C 1
ATOM 1998 O O . LYS A 1 272 ? -0.140 -27.589 -11.285 1.00 60.69 272 LYS A O 1
ATOM 2003 N N . GLY A 1 273 ? 1.657 -26.253 -11.151 1.00 53.88 273 GLY A N 1
ATOM 2004 C CA . GLY A 1 273 ? 2.659 -27.263 -11.524 1.00 53.88 273 GLY A CA 1
ATOM 2005 C C . GLY A 1 273 ? 3.486 -27.853 -10.374 1.00 53.88 273 GLY A C 1
ATOM 2006 O O . GLY A 1 273 ? 4.383 -28.641 -10.643 1.00 53.88 273 GLY A O 1
ATOM 2007 N N . LYS A 1 274 ? 3.248 -27.461 -9.111 1.00 49.00 274 LYS A N 1
ATOM 2008 C CA . LYS A 1 274 ? 4.037 -27.932 -7.944 1.00 49.00 274 LYS A CA 1
ATOM 2009 C C . LYS A 1 274 ? 3.289 -28.911 -7.034 1.00 49.00 274 LYS A C 1
ATOM 2011 O O . LYS A 1 274 ? 3.830 -29.351 -6.026 1.00 49.00 274 LYS A O 1
ATOM 2016 N N . SER A 1 275 ? 2.051 -29.240 -7.383 1.00 44.47 275 SER A N 1
ATOM 2017 C CA . SER A 1 275 ? 1.236 -30.269 -6.744 1.00 44.47 275 SER A CA 1
ATOM 2018 C C . SER A 1 275 ? 1.236 -31.536 -7.606 1.00 44.47 275 SER A C 1
ATOM 2020 O O . SER A 1 275 ? 0.232 -31.856 -8.242 1.00 44.47 275 SER A O 1
ATOM 2022 N N . SER A 1 276 ? 2.378 -32.214 -7.682 1.00 38.25 276 SER A N 1
ATOM 2023 C CA . SER A 1 276 ? 2.519 -33.545 -8.284 1.00 38.25 276 SER A CA 1
ATOM 2024 C C . SER A 1 276 ? 3.570 -34.326 -7.524 1.00 38.25 276 SER A C 1
ATOM 2026 O O . SER A 1 276 ? 4.685 -33.767 -7.404 1.00 38.25 276 SER A O 1
#

Sequence (276 aa):
MPDDSSPATPSGAASPGRLGDATVARFLDNTRSNPASYREVAALLAADGYTIPDAHQAALSPATGDNQPSAADRPAPPLPPHLKAMTNQLLLSGMSKDQVAAAVAAEGYTYAEPLSGDELVHNAKFAINTAEASEYHIDLGASALTAPIEGVIEVQQVAADFASKVGLPAPMANGLVQKVIETGQAVSRMSDADKTIWAQSQTAQLGRIFKTPEAVNQARANIDWLFKSVGDNAFVTAMQANGSLSDALVFSTLANWSANLKEWSESHPSRKGKSS

Foldseek 3Di:
DDDDDDPDDPPDPDDPPDDDQVRLAVVLVVCVVPLVSSQVSVVVCVVVVHDHDPVSVVSNDPDPDDPDPPPVPDQQAADDPVLLVVLLVCQLVPDDQVRSQVVCVVVRHHYDRDDHNQQSVLCVVLVFAQDQLVRADQDLDPLCVPDDPVVVVVLSSLLSLLCNLLRPDNVLSNVLSNLLSVQLVVQVPDDPVRNVVVLVVLVVVLCVVQVDPVSLVQLVVLLVVSDVSSDDGVNVVSSVVSVSCSHNVNSVSSSVSSVSSVVSVVPRPVVVPPPD

Radius of gyration: 24.51 Å; chains: 1; bounding box: 66×102×54 Å

Secondary structure (DSSP, 8-state):
---------------TT---HHHHHHHHHHHTTSHHHHHHHHHHHHHTTPPPPHHHHHHHSPPSSS-PPPGGGSPPPBPPHHHHHHHHHHHHTT--HHHHHHHHHHTT-B--SPPPHHHHHHHHHTT-----GGG-----HHHHTTS-HHHHHHHHHHHHHHHHHTT--HHHHHHHHHHHHHHHHHHHTS-HHHHHHHHHHHHHHHHHHHSSHHHHHHHHHHHHHHHHHH-S-HHHHHHHHTSGGGSHHHHHHHHHHHHHHHHHHHH-GGGTTS--